Protein AF-0000000071066934 (afdb_homodimer)

Secondary structure (DSSP, 8-state):
-EE--HHHHHHHHHHHHHHHHHH-EEEEEEEEE-S--S--PPTTSPPPPPPSB-EEEEEEEETTEEEEEEE-GGGHHHHHHHHHHHHHHHHHTTB--------------/-EE--HHHHHHHHHHHHHHHTTT-EEEEEEEEE-S--S--PPTTSPPPPPPSB-EEEEEEEETTEEEEEEE-GGGHHHHHHHHHHHHHHHHHTTB--------------

Foldseek 3Di:
DAEDELVVVLVVVLVLLVVQLPPHDKDKDKDKAQPDPDPADDPPDDGDDGHPFIWIKMWMDIDPDIYIYIGGPVCVVVSVVSVVVSVVVSVVSVDPPPPPPPDPPPPPD/DAEDELVVVLVVVLVLLVVQLPPWDKDKDKDKAQPDPDPFDDPPDDGDDGHPFIWIKMWMDIDPDIYIYIGGPVCVVVSVVSVVVSVVVSVVSVDPPPPPPPDPPPPDD

Sequence (218 aa):
MVLLDNSNFILRLEKIANAAKKDSSFTLTFKRYDGHDKPVPRAGRPPLPKPDTYMCLIRAQSKSQKISTVVRQEDVPAMMGMYSQFMKSKMDGLKRVKKVKSKAKATKGMVLLDNSNFILRLEKIANAAKKDSSFTLTFKRYDGHDKPVPRAGRPPLPKPDTYMCLIRAQSKSQKISTVVRQEDVPAMMGMYSQFMKSKMDGLKRVKKVKSKAKATKG

pLDDT: mean 80.79, std 15.68, range [31.78, 97.81]

Solvent-accessible surface area (backbone atoms only — not comparable to full-atom values): 12568 Å² total; per-residue (Å²): 118,53,78,35,58,62,69,59,35,53,56,50,46,49,51,51,49,60,66,16,59,78,84,36,44,38,35,41,34,44,27,66,26,70,83,65,91,64,76,79,63,59,92,88,48,74,73,73,81,77,57,70,59,31,30,35,34,38,35,40,38,38,92,90,48,49,40,28,30,68,42,46,60,88,45,41,61,59,51,41,52,54,49,36,53,50,52,48,54,60,47,59,61,30,48,59,73,72,73,74,75,74,75,74,76,77,71,82,120,118,53,78,35,58,62,71,59,34,51,56,50,47,50,52,49,48,60,66,16,58,78,84,39,42,38,35,40,33,43,27,65,27,69,82,64,92,63,77,78,62,58,92,91,48,75,73,73,80,75,54,70,57,32,29,36,35,38,36,39,38,37,91,88,46,52,38,27,29,69,42,47,60,88,46,39,63,59,50,40,51,54,49,38,55,50,51,48,54,60,48,59,61,30,48,60,73,72,72,74,76,72,76,73,75,77,71,80,124

InterPro domains:
  IPR003210 Signal recognition particle, SRP14 subunit [PF02290] (4-94)
  IPR003210 Signal recognition particle, SRP14 subunit [PTHR12013] (1-107)
  IPR009018 Signal recognition particle, SRP9/SRP14 subunit [G3DSA:3.30.720.10] (1-109)
  IPR009018 Signal recognition particle, SRP9/SRP14 subunit [SSF54762] (1-96)

Organism: Drosophila erecta (NCBI:txid7220)

Structure (mmCIF, N/CA/C/O backbone):
data_AF-0000000071066934-model_v1
#
loop_
_entity.id
_entity.type
_entity.pdbx_description
1 polymer 'Signal recognition particle 14 kDa protein'
#
loop_
_atom_site.group_PDB
_atom_site.id
_atom_site.type_symbol
_atom_site.label_atom_id
_atom_site.label_alt_id
_atom_site.label_comp_id
_atom_site.label_asym_id
_atom_site.label_entity_id
_atom_site.label_seq_id
_atom_site.pdbx_PDB_ins_code
_atom_site.Cartn_x
_atom_site.Cartn_y
_atom_site.Cartn_z
_atom_site.occupancy
_atom_site.B_iso_or_equiv
_atom_site.auth_seq_id
_atom_site.auth_comp_id
_atom_site.auth_asym_id
_atom_site.auth_atom_id
_atom_site.pdbx_PDB_model_num
ATOM 1 N N . MET A 1 1 ? 10.438 11.273 -9.648 1 89.38 1 MET A N 1
ATOM 2 C CA . MET A 1 1 ? 9.086 10.742 -9.492 1 89.38 1 MET A CA 1
ATOM 3 C C . MET A 1 1 ? 8.047 11.781 -9.898 1 89.38 1 MET A C 1
ATOM 5 O O . MET A 1 1 ? 8.148 12.945 -9.508 1 89.38 1 MET A O 1
ATOM 9 N N . VAL A 1 2 ? 7.254 11.383 -10.898 1 94.62 2 VAL A N 1
ATOM 10 C CA . VAL A 1 2 ? 6.25 12.305 -11.414 1 94.62 2 VAL A CA 1
ATOM 11 C C . VAL A 1 2 ? 5.082 12.398 -10.43 1 94.62 2 VAL A C 1
ATOM 13 O O . VAL A 1 2 ? 4.621 11.383 -9.906 1 94.62 2 VAL A O 1
ATOM 16 N N . LEU A 1 3 ? 4.668 13.625 -10.125 1 95.56 3 LEU A N 1
ATOM 17 C CA . LEU A 1 3 ? 3.475 13.883 -9.328 1 95.56 3 LEU A CA 1
ATOM 18 C C . LEU A 1 3 ? 2.238 13.984 -10.219 1 95.56 3 LEU A C 1
ATOM 20 O O . LEU A 1 3 ? 2.186 14.812 -11.125 1 95.56 3 LEU A O 1
ATOM 24 N N . LEU A 1 4 ? 1.264 13.125 -9.93 1 97.31 4 LEU A N 1
ATOM 25 C CA . LEU A 1 4 ? 0.048 13.07 -10.734 1 97.31 4 LEU A CA 1
ATOM 26 C C . LEU A 1 4 ? -1.17 13.461 -9.906 1 97.31 4 LEU A C 1
ATOM 28 O O . LEU A 1 4 ? -1.143 13.383 -8.68 1 97.31 4 LEU A O 1
ATOM 32 N N . ASP A 1 5 ? -2.174 13.961 -10.641 1 96.19 5 ASP A N 1
ATOM 33 C CA . ASP A 1 5 ? -3.439 14.125 -9.938 1 96.19 5 ASP A CA 1
ATOM 34 C C . ASP A 1 5 ? -4.027 12.773 -9.547 1 96.19 5 ASP A C 1
ATOM 36 O O . ASP A 1 5 ? -3.594 11.734 -10.047 1 96.19 5 ASP A O 1
ATOM 40 N N . ASN A 1 6 ? -4.953 12.766 -8.664 1 93.81 6 ASN A N 1
ATOM 41 C CA . ASN A 1 6 ? -5.477 11.531 -8.086 1 93.81 6 ASN A CA 1
ATOM 42 C C . ASN A 1 6 ? -6.02 10.594 -9.156 1 93.81 6 ASN A C 1
ATOM 44 O O . ASN A 1 6 ? -5.773 9.391 -9.117 1 93.81 6 ASN A O 1
ATOM 48 N N . SER A 1 7 ? -6.75 11.141 -10.094 1 93.12 7 SER A N 1
ATOM 49 C CA . SER A 1 7 ? -7.359 10.312 -11.133 1 93.12 7 SER A CA 1
ATOM 50 C C . SER A 1 7 ? -6.301 9.648 -12 1 93.12 7 SER A C 1
ATOM 52 O O . SER A 1 7 ? -6.375 8.445 -12.273 1 93.12 7 SER A O 1
ATOM 54 N N . ASN A 1 8 ? -5.34 10.367 -12.445 1 95.5 8 ASN A N 1
ATOM 55 C CA . ASN A 1 8 ? -4.273 9.82 -13.281 1 95.5 8 ASN A CA 1
ATOM 56 C C . ASN A 1 8 ? -3.377 8.867 -12.508 1 95.5 8 ASN A C 1
ATOM 58 O O . ASN A 1 8 ? -2.832 7.918 -13.07 1 95.5 8 ASN A O 1
ATOM 62 N N . PHE A 1 9 ? -3.232 9.195 -11.297 1 96 9 PHE A N 1
ATOM 63 C CA . PHE A 1 9 ? -2.443 8.312 -10.453 1 96 9 PHE A CA 1
ATOM 64 C C . PHE A 1 9 ? -3.053 6.914 -10.414 1 96 9 PHE A C 1
ATOM 66 O O . PHE A 1 9 ? -2.346 5.918 -10.57 1 96 9 PHE A O 1
ATOM 73 N N . ILE A 1 10 ? -4.316 6.875 -10.25 1 92.12 10 ILE A N 1
ATOM 74 C CA . ILE A 1 10 ? -5.004 5.594 -10.141 1 92.12 10 ILE A CA 1
ATOM 75 C C . ILE A 1 10 ? -4.879 4.824 -11.453 1 92.12 10 ILE A C 1
ATOM 77 O O . ILE A 1 10 ? -4.625 3.619 -11.453 1 92.12 10 ILE A O 1
ATOM 81 N N . LEU A 1 11 ? -5.035 5.512 -12.516 1 92.75 11 LEU A N 1
ATOM 82 C CA . LEU A 1 11 ? -4.934 4.895 -13.828 1 92.75 11 LEU A CA 1
ATOM 83 C C . LEU A 1 11 ? -3.541 4.316 -14.055 1 92.75 11 LEU A C 1
ATOM 85 O O . LEU A 1 11 ? -3.402 3.186 -14.523 1 92.75 11 LEU A O 1
ATOM 89 N N . ARG A 1 12 ? -2.596 5.102 -13.695 1 94.62 12 ARG A N 1
ATOM 90 C CA . ARG A 1 12 ? -1.223 4.645 -13.891 1 94.62 12 ARG A CA 1
ATOM 91 C C . ARG A 1 12 ? -0.877 3.521 -12.914 1 94.62 12 ARG A C 1
ATOM 93 O O . ARG A 1 12 ? -0.135 2.6 -13.258 1 94.62 12 ARG A O 1
ATOM 100 N N . LEU A 1 13 ? -1.403 3.645 -11.742 1 92.62 13 LEU A N 1
ATOM 101 C CA . LEU A 1 13 ? -1.19 2.584 -10.766 1 92.62 13 LEU A CA 1
ATOM 102 C C . LEU A 1 13 ? -1.744 1.257 -11.273 1 92.62 13 LEU A C 1
ATOM 104 O O . LEU A 1 13 ? -1.126 0.207 -11.086 1 92.62 13 LEU A O 1
ATOM 108 N N . GLU A 1 14 ? -2.832 1.296 -11.883 1 90.62 14 GLU A N 1
ATOM 109 C CA . GLU A 1 14 ? -3.42 0.093 -12.461 1 90.62 14 GLU A CA 1
ATOM 110 C C . GLU A 1 14 ? -2.49 -0.532 -13.5 1 90.62 14 GLU A C 1
ATOM 112 O O . GLU A 1 14 ? -2.328 -1.754 -13.539 1 90.62 14 GLU A O 1
ATOM 117 N N . LYS A 1 15 ? -1.961 0.313 -14.273 1 91.31 15 LYS A N 1
ATOM 118 C CA . LYS A 1 15 ? -1.03 -0.166 -15.289 1 91.31 15 LYS A CA 1
ATOM 119 C C . LYS A 1 15 ? 0.197 -0.812 -14.648 1 91.31 15 LYS A C 1
ATOM 121 O O . LYS A 1 15 ? 0.635 -1.881 -15.078 1 91.31 15 LYS A O 1
ATOM 126 N N . ILE A 1 16 ? 0.714 -0.147 -13.656 1 91.19 16 ILE A N 1
ATOM 127 C CA . ILE A 1 16 ? 1.883 -0.64 -12.938 1 91.19 16 ILE A CA 1
ATOM 128 C C . ILE A 1 16 ? 1.562 -1.988 -12.297 1 91.19 16 ILE A C 1
ATOM 130 O O . ILE A 1 16 ? 2.34 -2.939 -12.414 1 91.19 16 ILE A O 1
ATOM 134 N N . ALA A 1 17 ? 0.473 -2.07 -11.617 1 89.12 17 ALA A N 1
ATOM 135 C CA . ALA A 1 17 ? 0.066 -3.289 -10.922 1 89.12 17 ALA A CA 1
ATOM 136 C C . ALA A 1 17 ? -0.16 -4.434 -11.906 1 89.12 17 ALA A C 1
ATOM 138 O O . ALA A 1 17 ? 0.194 -5.582 -11.625 1 89.12 17 ALA A O 1
ATOM 139 N N . ASN A 1 18 ? -0.79 -4.105 -13.023 1 87.19 18 ASN A N 1
ATOM 140 C CA . ASN A 1 18 ? -1.025 -5.117 -14.047 1 87.19 18 ASN A CA 1
ATOM 141 C C . ASN A 1 18 ? 0.285 -5.648 -14.625 1 87.19 18 ASN A C 1
ATOM 143 O O . ASN A 1 18 ? 0.403 -6.84 -14.922 1 87.19 18 ASN A O 1
ATOM 147 N N . ALA A 1 19 ? 1.176 -4.785 -14.781 1 87.06 19 ALA A N 1
ATOM 148 C CA . ALA A 1 19 ? 2.484 -5.18 -15.297 1 87.06 19 ALA A CA 1
ATOM 149 C C . ALA A 1 19 ? 3.236 -6.039 -14.281 1 87.06 19 ALA A C 1
ATOM 151 O O . ALA A 1 19 ? 4.016 -6.918 -14.656 1 87.06 19 ALA A O 1
ATOM 152 N N . ALA A 1 20 ? 2.943 -5.828 -13.023 1 86.69 20 ALA A N 1
ATOM 153 C CA . ALA A 1 20 ? 3.66 -6.52 -11.961 1 86.69 20 ALA A CA 1
ATOM 154 C C . ALA A 1 20 ? 3.018 -7.867 -11.648 1 86.69 20 ALA A C 1
ATOM 156 O O . ALA A 1 20 ? 3.627 -8.719 -11 1 86.69 20 ALA A O 1
ATOM 157 N N . LYS A 1 21 ? 1.845 -8.109 -12.07 1 80.94 21 LYS A N 1
ATOM 158 C CA . LYS A 1 21 ? 1.04 -9.281 -11.734 1 80.94 21 LYS A CA 1
ATOM 159 C C . LYS A 1 21 ? 1.772 -10.57 -12.094 1 80.94 21 LYS A C 1
ATOM 161 O O . LYS A 1 21 ? 1.616 -11.586 -11.414 1 80.94 21 LYS A O 1
ATOM 166 N N . LYS A 1 22 ? 2.539 -10.547 -13.062 1 75.94 22 LYS A N 1
ATOM 167 C CA . LYS A 1 22 ? 3.115 -11.797 -13.555 1 75.94 22 LYS A CA 1
ATOM 168 C C . LYS A 1 22 ? 4.41 -12.133 -12.82 1 75.94 22 LYS A C 1
ATOM 170 O O . LYS A 1 22 ? 4.562 -13.234 -12.289 1 75.94 22 LYS A O 1
ATOM 175 N N . ASP A 1 23 ? 5.297 -11.25 -12.836 1 78.81 23 ASP A N 1
ATOM 176 C CA . ASP A 1 23 ? 6.609 -11.68 -12.359 1 78.81 23 ASP A CA 1
ATOM 177 C C . ASP A 1 23 ? 7.27 -10.594 -11.516 1 78.81 23 ASP A C 1
ATOM 179 O O . ASP A 1 23 ? 8.492 -10.57 -11.367 1 78.81 23 ASP A O 1
ATOM 183 N N . SER A 1 24 ? 6.531 -9.688 -11.078 1 86.12 24 SER A N 1
ATOM 184 C CA . SER A 1 24 ? 7.148 -8.609 -10.305 1 86.12 24 SER A CA 1
ATOM 185 C C . SER A 1 24 ? 6.266 -8.195 -9.133 1 86.12 24 SER A C 1
ATOM 187 O O . SER A 1 24 ? 5.305 -8.891 -8.797 1 86.12 24 SER A O 1
ATOM 189 N N . SER A 1 25 ? 6.773 -7.246 -8.414 1 91.69 25 SER A N 1
ATOM 190 C CA . SER A 1 25 ? 6.074 -6.664 -7.27 1 91.69 25 SER A CA 1
ATOM 191 C C . SER A 1 25 ? 5.895 -5.156 -7.441 1 91.69 25 SER A C 1
ATOM 193 O O . SER A 1 25 ? 6.512 -4.551 -8.32 1 91.69 25 SER A O 1
ATOM 195 N N . PHE A 1 26 ? 4.949 -4.652 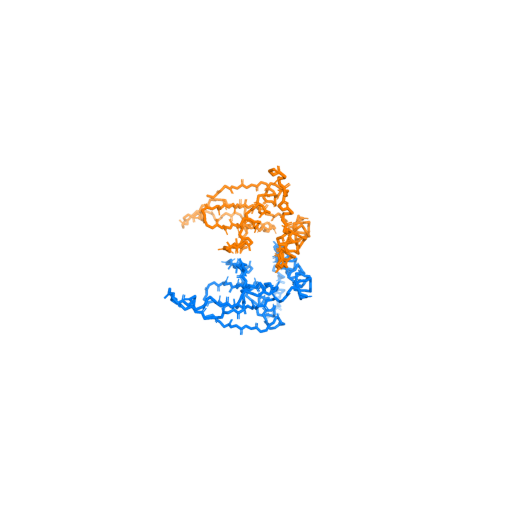-6.773 1 92.62 26 PHE A N 1
ATOM 196 C CA . PHE A 1 26 ? 4.848 -3.199 -6.695 1 92.62 26 PHE A CA 1
ATOM 197 C C . PHE A 1 26 ? 4.672 -2.746 -5.254 1 92.62 26 PHE A C 1
ATOM 199 O O . PHE A 1 26 ? 4.223 -3.518 -4.402 1 92.62 26 PHE A O 1
ATOM 206 N N . THR A 1 27 ? 5.098 -1.476 -5.062 1 95.12 27 THR A N 1
ATOM 207 C CA . THR A 1 27 ? 5.172 -0.942 -3.707 1 95.12 27 THR A CA 1
ATOM 208 C C . THR A 1 27 ? 4.383 0.36 -3.596 1 95.12 27 THR A C 1
ATOM 210 O O . THR A 1 27 ? 4.434 1.201 -4.496 1 95.12 27 THR A O 1
ATOM 213 N N . LEU A 1 28 ? 3.623 0.458 -2.5 1 93.19 28 LEU A N 1
ATOM 214 C CA . LEU A 1 28 ? 2.936 1.695 -2.145 1 93.19 28 LEU A CA 1
ATOM 215 C C . LEU A 1 28 ? 3.484 2.268 -0.842 1 93.19 28 LEU A C 1
ATOM 217 O O . LEU A 1 28 ? 3.676 1.534 0.131 1 93.19 28 LEU A O 1
ATOM 221 N N . THR A 1 29 ? 3.762 3.553 -0.86 1 94.81 29 THR A N 1
ATOM 222 C CA . THR A 1 29 ? 4.25 4.234 0.334 1 94.81 29 THR A CA 1
ATOM 223 C C . THR A 1 29 ? 3.312 5.371 0.729 1 94.81 29 THR A C 1
ATOM 225 O O . THR A 1 29 ? 2.918 6.18 -0.114 1 94.81 29 THR A O 1
ATOM 228 N N . PHE A 1 30 ? 2.986 5.398 1.938 1 91 30 PHE A N 1
ATOM 229 C CA . PHE A 1 30 ? 2.117 6.426 2.494 1 91 30 PHE A CA 1
ATOM 230 C C . PHE A 1 30 ? 2.879 7.309 3.477 1 91 30 PHE A C 1
ATOM 232 O O . PHE A 1 30 ? 3.578 6.801 4.359 1 91 30 PHE A O 1
ATOM 239 N N . LYS A 1 31 ? 2.67 8.617 3.301 1 89.62 31 LYS A N 1
ATOM 240 C CA . LYS A 1 31 ? 3.354 9.57 4.172 1 89.62 31 LYS A CA 1
ATOM 241 C C . LYS A 1 31 ? 2.5 10.812 4.41 1 89.62 31 LYS A C 1
ATOM 243 O O . LYS A 1 31 ? 1.866 11.32 3.482 1 89.62 31 LYS A O 1
ATOM 248 N N . ARG A 1 32 ? 2.52 11.211 5.578 1 88.12 32 ARG A N 1
ATOM 249 C CA . ARG A 1 32 ? 1.859 12.477 5.891 1 88.12 32 ARG A CA 1
ATOM 250 C C . ARG A 1 32 ? 2.533 13.633 5.168 1 88.12 32 ARG A C 1
ATOM 252 O O . ARG A 1 32 ? 3.762 13.719 5.125 1 88.12 32 ARG A O 1
ATOM 259 N N . TYR A 1 33 ? 1.71 14.492 4.68 1 89.5 33 TYR A N 1
ATOM 260 C CA . TYR A 1 33 ? 2.203 15.594 3.867 1 89.5 33 TYR A CA 1
ATOM 261 C C . TYR A 1 33 ? 1.64 16.922 4.355 1 89.5 33 TYR A C 1
ATOM 263 O O . TYR A 1 33 ? 0.424 17.078 4.504 1 89.5 33 TYR A O 1
ATOM 271 N N . ASP A 1 34 ? 2.527 17.844 4.676 1 85.06 34 ASP A N 1
ATOM 272 C CA . ASP A 1 34 ? 2.113 19.141 5.227 1 85.06 34 ASP A CA 1
ATOM 273 C C . ASP A 1 34 ? 1.87 20.156 4.113 1 85.06 34 ASP A C 1
ATOM 275 O O . ASP A 1 34 ? 1.476 21.297 4.383 1 85.06 34 ASP A O 1
ATOM 279 N N . GLY A 1 35 ? 1.957 19.734 2.934 1 84.19 35 GLY A N 1
ATOM 280 C CA . GLY A 1 35 ? 1.672 20.641 1.825 1 84.19 35 GLY A CA 1
ATOM 281 C C . GLY A 1 35 ? 2.883 21.438 1.375 1 84.19 35 GLY A C 1
ATOM 282 O O . GLY A 1 35 ? 2.795 22.234 0.437 1 84.19 35 GLY A O 1
ATOM 283 N N . HIS A 1 36 ? 3.906 21.266 2.098 1 80.44 36 HIS A N 1
ATOM 284 C CA . HIS A 1 36 ? 5.09 22.047 1.763 1 80.44 36 HIS A CA 1
ATOM 285 C C . HIS A 1 36 ? 6.129 21.203 1.036 1 80.44 36 HIS A C 1
ATOM 287 O O . HIS A 1 36 ? 6.43 20.078 1.462 1 80.44 36 HIS A O 1
ATOM 293 N N . ASP A 1 37 ? 6.445 21.578 -0.117 1 72.62 37 ASP A N 1
ATOM 294 C CA . ASP A 1 37 ? 7.492 20.891 -0.864 1 72.62 37 ASP A CA 1
ATOM 295 C C . ASP A 1 37 ? 8.859 21.5 -0.584 1 72.62 37 ASP A C 1
ATOM 297 O O . ASP A 1 37 ? 9.844 21.188 -1.259 1 72.62 37 ASP A O 1
ATOM 301 N N . LYS A 1 38 ? 8.828 22.516 0.348 1 69.75 38 LYS A N 1
ATOM 302 C CA . LYS A 1 38 ? 10.086 23.203 0.637 1 69.75 38 LYS A CA 1
ATOM 303 C C . LYS A 1 38 ? 10.75 22.625 1.888 1 69.75 38 LYS A C 1
ATOM 305 O O . LYS A 1 38 ? 10.07 22.109 2.775 1 69.75 38 LYS A O 1
ATOM 310 N N . PRO A 1 39 ? 12.141 22.516 1.81 1 71.75 39 PRO A N 1
ATOM 311 C CA . PRO A 1 39 ? 12.859 22.031 2.996 1 71.75 39 PRO A CA 1
ATOM 312 C C . PRO A 1 39 ? 12.562 22.859 4.238 1 71.75 39 PRO A C 1
ATOM 314 O O . PRO A 1 39 ? 12.125 24.016 4.129 1 71.75 39 PRO A O 1
ATOM 317 N N . VAL A 1 40 ? 12.461 22.203 5.414 1 68.62 40 VAL A N 1
ATOM 318 C CA . VAL A 1 40 ? 12.328 22.906 6.688 1 68.62 40 VAL A CA 1
ATOM 319 C C . VAL A 1 40 ? 13.336 24.047 6.754 1 68.62 40 VAL A C 1
ATOM 321 O O . VAL A 1 40 ? 14.523 23.859 6.512 1 68.62 40 VAL A O 1
ATOM 324 N N . PRO A 1 41 ? 12.672 25.172 6.965 1 70.81 41 PRO A N 1
ATOM 325 C CA . PRO A 1 41 ? 13.562 26.328 7.031 1 70.81 41 PRO A CA 1
ATOM 326 C C . PRO A 1 41 ? 14.68 26.156 8.062 1 70.81 41 PRO A C 1
ATOM 328 O O . PRO A 1 41 ? 14.516 25.422 9.039 1 70.81 41 PRO A O 1
ATOM 331 N N . ARG A 1 42 ? 15.875 26.672 7.648 1 75.44 42 ARG A N 1
ATOM 332 C CA . ARG A 1 42 ? 17.031 26.625 8.523 1 75.44 42 ARG A CA 1
ATOM 333 C C . ARG A 1 42 ? 16.734 27.266 9.875 1 75.44 42 ARG A C 1
ATOM 335 O O . ARG A 1 42 ? 15.75 28 10.016 1 75.44 42 ARG A O 1
ATOM 342 N N . ALA A 1 43 ? 17.484 26.844 10.898 1 75.88 43 ALA A N 1
ATOM 343 C CA . ALA A 1 43 ? 17.359 27.422 12.242 1 75.88 43 ALA A CA 1
ATOM 344 C C . ALA A 1 43 ? 17.406 28.938 12.195 1 75.88 43 ALA A C 1
ATOM 346 O O . ALA A 1 43 ? 18.234 29.531 11.492 1 75.88 43 ALA A O 1
ATOM 347 N N . GLY A 1 44 ? 16.375 29.531 12.906 1 77.19 44 GLY A N 1
ATOM 348 C CA . GLY A 1 44 ? 16.328 30.984 12.953 1 77.19 44 GLY A CA 1
ATOM 349 C C . GLY A 1 44 ? 15.219 31.578 12.102 1 77.19 44 GLY A C 1
ATOM 350 O O . GLY A 1 44 ? 14.859 32.75 12.258 1 77.19 44 GLY A O 1
ATOM 351 N N . ARG A 1 45 ? 14.859 30.875 11.141 1 75.5 45 ARG A N 1
ATOM 352 C CA . ARG A 1 45 ? 13.758 31.359 10.312 1 75.5 45 ARG A CA 1
ATOM 353 C C . ARG A 1 45 ? 12.422 30.844 10.828 1 75.5 45 ARG A C 1
ATOM 355 O O . ARG A 1 45 ? 12.352 29.781 11.438 1 75.5 45 ARG A O 1
ATOM 362 N N . PRO A 1 46 ? 11.469 31.688 10.789 1 77.62 46 PRO A N 1
ATOM 363 C CA . PRO A 1 46 ? 10.156 31.266 11.273 1 77.62 46 PRO A CA 1
ATOM 364 C C . PRO A 1 46 ? 9.703 29.938 10.672 1 77.62 46 PRO A C 1
ATOM 366 O O . PRO A 1 46 ? 9.953 29.672 9.492 1 77.62 46 PRO A O 1
ATOM 369 N N . PRO A 1 47 ? 9.297 29.094 11.594 1 74.56 47 PRO A N 1
ATOM 370 C CA . PRO A 1 47 ? 8.805 27.812 11.086 1 74.56 47 PRO A CA 1
ATOM 371 C C . PRO A 1 47 ? 7.652 27.984 10.094 1 74.56 47 PRO A C 1
ATOM 373 O O . PRO A 1 47 ? 6.941 28.984 10.133 1 74.56 47 PRO A O 1
ATOM 376 N N . LEU A 1 48 ? 7.652 27.125 9.117 1 75.25 48 LEU A N 1
ATOM 377 C CA . LEU A 1 48 ? 6.52 27.141 8.195 1 75.25 48 LEU A CA 1
ATOM 378 C C . LEU A 1 48 ? 5.211 26.891 8.938 1 75.25 48 LEU A C 1
ATOM 380 O O . LEU A 1 48 ? 5.188 26.156 9.938 1 75.25 48 LEU A O 1
ATOM 384 N N . PRO A 1 49 ? 4.242 27.688 8.578 1 76.69 49 PRO A N 1
ATOM 385 C CA . PRO A 1 49 ? 2.953 27.469 9.242 1 76.69 49 PRO A CA 1
ATOM 386 C C . PRO A 1 49 ? 2.504 26.016 9.195 1 76.69 49 PRO A C 1
ATOM 388 O O . PRO A 1 49 ? 2.725 25.328 8.195 1 76.69 49 PRO A O 1
ATOM 391 N N . LYS A 1 50 ? 2.137 25.562 10.305 1 76.38 50 LYS A N 1
ATOM 392 C CA . LYS A 1 50 ? 1.562 24.219 10.359 1 76.38 50 LYS A CA 1
ATOM 393 C C . LYS A 1 50 ? 0.177 24.188 9.719 1 76.38 50 LYS A C 1
ATOM 395 O O . LYS A 1 50 ? -0.648 25.062 9.969 1 76.38 50 LYS A O 1
ATOM 400 N N . PRO A 1 51 ? 0.073 23.203 8.852 1 79.31 51 PRO A N 1
ATOM 401 C CA . PRO A 1 51 ? -1.234 23.125 8.195 1 79.31 51 PRO A CA 1
ATOM 402 C C . PRO A 1 51 ? -2.348 22.703 9.156 1 79.31 51 PRO A C 1
ATOM 404 O O . PRO A 1 51 ? -2.086 22.031 10.156 1 79.31 51 PRO A O 1
ATOM 407 N N . ASP A 1 52 ? -3.545 23.188 8.922 1 77.62 52 ASP A N 1
ATOM 408 C CA . ASP A 1 52 ? -4.707 22.797 9.719 1 77.62 52 ASP A CA 1
ATOM 409 C C . ASP A 1 52 ? -5.059 21.328 9.5 1 77.62 52 ASP A C 1
ATOM 411 O O . ASP A 1 52 ? -5.492 20.641 10.43 1 77.62 52 ASP A O 1
ATOM 415 N N . THR A 1 53 ? -4.941 20.938 8.219 1 84.62 53 THR A N 1
ATOM 416 C CA . THR A 1 53 ? -5.227 19.562 7.836 1 84.62 53 THR A CA 1
ATOM 417 C C . THR A 1 53 ? -4.109 19 6.961 1 84.62 53 THR A C 1
ATOM 419 O O . THR A 1 53 ? -3.775 19.578 5.922 1 84.62 53 THR A O 1
ATOM 422 N N . TYR A 1 54 ? -3.557 17.984 7.473 1 87.75 54 TYR A N 1
ATOM 423 C CA . TYR A 1 54 ? -2.496 17.359 6.688 1 87.75 54 TYR A CA 1
ATOM 424 C C . TYR A 1 54 ? -3.07 16.625 5.484 1 87.75 54 TYR A C 1
ATOM 426 O O . TYR A 1 54 ? -4.262 16.312 5.453 1 87.75 54 TYR A O 1
ATOM 434 N N . MET A 1 55 ? -2.178 16.484 4.555 1 90.94 55 MET A N 1
ATOM 435 C CA . MET A 1 55 ? -2.477 15.641 3.398 1 90.94 55 MET A CA 1
ATOM 436 C C . MET A 1 55 ? -1.668 14.352 3.443 1 90.94 55 MET A C 1
ATOM 438 O O . MET A 1 55 ? -0.873 14.141 4.359 1 90.94 55 MET A O 1
ATOM 442 N N . CYS A 1 56 ? -2.057 13.523 2.539 1 91.56 56 CYS A N 1
ATOM 443 C CA . CYS A 1 56 ? -1.339 12.258 2.449 1 91.56 56 CYS A CA 1
ATOM 444 C C . CYS A 1 56 ? -0.587 12.148 1.129 1 91.56 56 CYS A C 1
ATOM 446 O O . CYS A 1 56 ? -1.18 12.289 0.058 1 91.56 56 CYS A O 1
ATOM 448 N N . LEU A 1 57 ? 0.722 12 1.273 1 93.5 57 LEU A N 1
ATOM 449 C CA . LEU A 1 57 ? 1.535 11.703 0.099 1 93.5 57 LEU A CA 1
ATOM 450 C C . LEU A 1 57 ? 1.586 10.203 -0.164 1 93.5 57 LEU A C 1
ATOM 452 O O . LEU A 1 57 ? 1.927 9.422 0.728 1 93.5 57 LEU A O 1
ATOM 456 N N . ILE A 1 58 ? 1.146 9.75 -1.396 1 94 58 ILE A N 1
ATOM 457 C CA . ILE A 1 58 ? 1.197 8.344 -1.788 1 94 58 ILE A CA 1
ATOM 458 C C . ILE A 1 58 ? 2.188 8.164 -2.938 1 94 58 ILE A C 1
ATOM 460 O O . ILE A 1 58 ? 2.139 8.898 -3.926 1 94 58 ILE A O 1
ATOM 464 N N . ARG A 1 59 ? 3.061 7.273 -2.799 1 95.88 59 ARG A N 1
ATOM 465 C CA . ARG A 1 59 ? 4.023 6.941 -3.842 1 95.88 59 ARG A CA 1
ATOM 466 C C . ARG A 1 59 ? 3.898 5.477 -4.254 1 95.88 59 ARG A C 1
ATOM 468 O O . ARG A 1 59 ? 3.697 4.602 -3.41 1 95.88 59 ARG A O 1
ATOM 475 N N . ALA A 1 60 ? 3.928 5.258 -5.504 1 95.69 60 ALA A N 1
ATOM 476 C CA . ALA A 1 60 ? 3.898 3.904 -6.051 1 95.69 60 ALA A CA 1
ATOM 477 C C . ALA A 1 60 ? 5.141 3.627 -6.895 1 95.69 60 ALA A C 1
ATOM 479 O O . ALA A 1 60 ? 5.621 4.508 -7.609 1 95.69 60 ALA A O 1
ATOM 480 N N . GLN A 1 61 ? 5.609 2.379 -6.746 1 96.38 61 GLN A N 1
ATOM 481 C CA . GLN A 1 61 ? 6.809 2.018 -7.492 1 96.38 61 GLN A CA 1
ATOM 482 C C . GLN A 1 61 ? 6.77 0.557 -7.93 1 96.38 61 GLN A C 1
ATOM 484 O O . GLN A 1 61 ? 6.383 -0.32 -7.152 1 96.38 61 GLN A O 1
ATOM 489 N N . SER A 1 62 ? 7.117 0.296 -9.164 1 94.88 62 SER A N 1
ATOM 490 C CA . SER A 1 62 ? 7.426 -1.027 -9.695 1 94.88 62 SER A CA 1
ATOM 491 C C . SER A 1 62 ? 8.562 -0.965 -10.711 1 94.88 62 SER A C 1
ATOM 493 O O . SER A 1 62 ? 8.453 -0.286 -11.734 1 94.88 62 SER A O 1
ATOM 495 N N . LYS A 1 63 ? 9.625 -1.696 -10.406 1 93.19 63 LYS A N 1
ATOM 496 C CA . 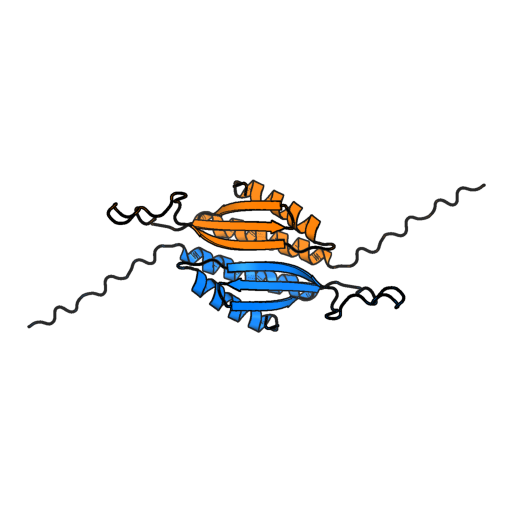LYS A 1 63 ? 10.812 -1.651 -11.25 1 93.19 63 LYS A CA 1
ATOM 497 C C . LYS A 1 63 ? 11.273 -0.214 -11.484 1 93.19 63 LYS A C 1
ATOM 499 O O . LYS A 1 63 ? 11.578 0.506 -10.531 1 93.19 63 LYS A O 1
ATOM 504 N N . SER A 1 64 ? 11.195 0.24 -12.719 1 93.06 64 SER A N 1
ATOM 505 C CA . SER A 1 64 ? 11.711 1.569 -13.023 1 93.06 64 SER A CA 1
ATOM 506 C C . SER A 1 64 ? 10.609 2.617 -12.984 1 93.06 64 SER A C 1
ATOM 508 O O . SER A 1 64 ? 10.875 3.818 -13.039 1 93.06 64 SER A O 1
ATOM 510 N N . GLN A 1 65 ? 9.406 2.199 -12.812 1 95.12 65 GLN A N 1
ATOM 511 C CA . GLN A 1 65 ? 8.281 3.129 -12.805 1 95.12 65 GLN A CA 1
ATOM 512 C C . GLN A 1 65 ? 8.016 3.658 -11.398 1 95.12 65 GLN A C 1
ATOM 514 O O . GLN A 1 65 ? 7.906 2.883 -10.445 1 95.12 65 GLN A O 1
ATOM 519 N N . LYS A 1 66 ? 7.961 4.984 -11.297 1 97.06 66 LYS A N 1
ATOM 520 C CA . LYS A 1 66 ? 7.664 5.656 -10.031 1 97.06 66 LYS A CA 1
ATOM 521 C C . LYS A 1 66 ? 6.652 6.781 -10.234 1 97.06 66 LYS A C 1
ATOM 523 O O . LYS A 1 66 ? 6.82 7.625 -11.109 1 97.06 66 LYS A O 1
ATOM 528 N N . ILE A 1 67 ? 5.656 6.73 -9.438 1 97.75 67 ILE A N 1
ATOM 529 C CA . ILE A 1 67 ? 4.645 7.777 -9.5 1 97.75 67 ILE A CA 1
ATOM 530 C C . ILE A 1 67 ? 4.238 8.188 -8.086 1 97.75 67 ILE A C 1
ATOM 532 O O . ILE A 1 67 ? 4.457 7.449 -7.129 1 97.75 67 ILE A O 1
ATOM 536 N N . SER A 1 68 ? 3.643 9.414 -7.992 1 97.44 68 SER A N 1
ATOM 537 C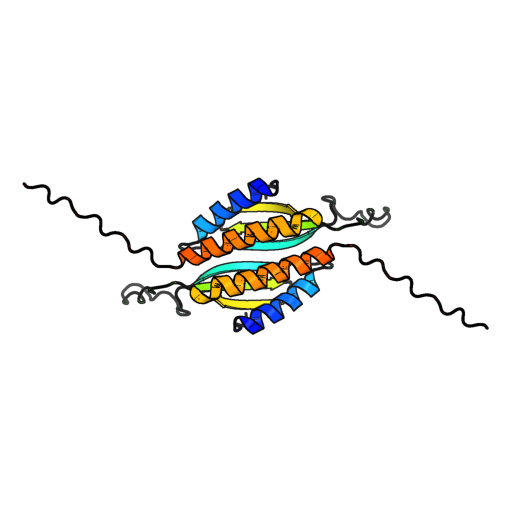 CA . SER A 1 68 ? 3.168 9.891 -6.699 1 97.44 68 SER A CA 1
ATOM 538 C C . SER A 1 6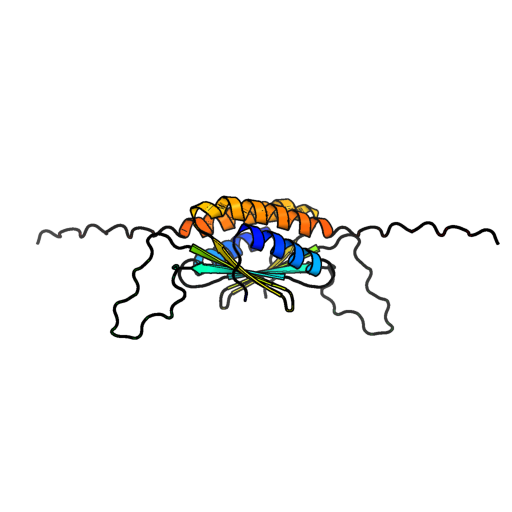8 ? 1.917 10.75 -6.852 1 97.44 68 SER A C 1
ATOM 540 O O . SER A 1 68 ? 1.596 11.203 -7.957 1 97.44 68 SER A O 1
ATOM 542 N N . THR A 1 69 ? 1.183 10.883 -5.805 1 96.44 69 THR A N 1
ATOM 543 C CA . THR A 1 69 ? 0.034 11.781 -5.73 1 96.44 69 THR A CA 1
ATOM 544 C C . THR A 1 69 ? -0.168 12.281 -4.305 1 96.44 69 THR A C 1
ATOM 546 O O . THR A 1 69 ? 0.365 11.711 -3.355 1 96.44 69 THR A O 1
ATOM 549 N N . VAL A 1 70 ? -0.802 13.43 -4.191 1 94.75 70 VAL A N 1
ATOM 550 C CA . VAL A 1 70 ? -1.191 13.969 -2.895 1 94.75 70 VAL A CA 1
ATOM 551 C C . VAL A 1 70 ? -2.707 13.883 -2.732 1 94.75 70 VAL A C 1
ATOM 553 O O . VAL A 1 70 ? -3.459 14.305 -3.613 1 94.75 70 VAL A O 1
ATOM 556 N N . VAL A 1 71 ? -3.08 13.312 -1.632 1 93.75 71 VAL A N 1
ATOM 557 C CA . VAL A 1 71 ? -4.504 13.109 -1.377 1 93.75 71 VAL A CA 1
ATOM 558 C C . VAL A 1 71 ? -4.941 13.953 -0.182 1 93.75 71 VAL A C 1
ATOM 560 O O . VAL A 1 71 ? -4.336 13.883 0.89 1 93.75 71 VAL A O 1
ATOM 563 N N . ARG A 1 72 ? -6.02 14.789 -0.392 1 90.56 72 ARG A N 1
ATOM 564 C CA . ARG A 1 72 ? -6.602 15.57 0.693 1 90.56 72 ARG A CA 1
ATOM 565 C C . ARG A 1 72 ? -7.52 14.711 1.558 1 90.56 72 ARG A C 1
ATOM 567 O O . ARG A 1 72 ? -8.047 13.695 1.095 1 90.56 72 ARG A O 1
ATOM 574 N N . GLN A 1 73 ? -7.684 15.117 2.729 1 85.88 73 GLN A N 1
ATOM 575 C CA . GLN A 1 73 ? -8.5 14.383 3.691 1 85.88 73 GLN A CA 1
ATOM 576 C C . GLN A 1 73 ? -9.883 14.086 3.125 1 85.88 73 GLN A C 1
ATOM 578 O O . GLN A 1 73 ? -10.414 12.992 3.318 1 85.88 73 GLN A O 1
ATOM 583 N N . GLU A 1 74 ? -10.445 15.031 2.434 1 87.38 74 GLU A N 1
ATOM 584 C CA . GLU A 1 74 ? -11.797 14.883 1.903 1 87.38 74 GLU A CA 1
ATOM 585 C C . GLU A 1 74 ? -11.836 13.859 0.772 1 87.38 74 GLU A C 1
ATOM 587 O O . GLU A 1 74 ? -12.898 13.297 0.475 1 87.38 74 GLU A O 1
ATOM 592 N N . ASP A 1 75 ? -10.734 13.57 0.178 1 89.81 75 ASP A N 1
ATOM 593 C CA . ASP A 1 75 ? -10.688 12.688 -0.983 1 89.81 75 ASP A CA 1
ATOM 594 C C . ASP A 1 75 ? -10.234 11.281 -0.588 1 89.81 75 ASP A C 1
ATOM 596 O O . ASP A 1 75 ? -10.258 10.367 -1.411 1 89.81 75 ASP A O 1
ATOM 600 N N . VAL A 1 76 ? -9.969 11.125 0.627 1 86.12 76 VAL A N 1
ATOM 601 C CA . VAL A 1 76 ? -9.391 9.875 1.102 1 86.12 76 VAL A CA 1
ATOM 602 C C . VAL A 1 76 ? -10.383 8.734 0.897 1 86.12 76 VAL A C 1
ATOM 604 O O . VAL A 1 76 ? -10.039 7.695 0.337 1 86.12 76 VAL A O 1
ATOM 607 N N . PRO A 1 77 ? -11.625 8.969 1.298 1 84.44 77 PRO A N 1
ATOM 608 C CA . PRO A 1 77 ? -12.555 7.852 1.119 1 84.44 77 PRO A CA 1
ATOM 609 C C . PRO A 1 77 ? -12.68 7.414 -0.338 1 84.44 77 PRO A C 1
ATOM 611 O O . PRO A 1 77 ? -12.711 6.219 -0.628 1 84.44 77 PRO A O 1
ATOM 614 N N . ALA A 1 78 ? -12.727 8.359 -1.175 1 86.5 78 ALA A N 1
ATOM 615 C CA . ALA A 1 78 ? -12.844 8.047 -2.598 1 86.5 78 ALA A CA 1
ATOM 616 C C . ALA A 1 78 ? -11.594 7.336 -3.111 1 86.5 78 ALA A C 1
ATOM 618 O O . ALA A 1 78 ? -11.695 6.367 -3.869 1 86.5 78 ALA A O 1
ATOM 619 N N . MET A 1 79 ? -10.523 7.816 -2.738 1 87.94 79 MET A N 1
ATOM 620 C CA . MET A 1 79 ? -9.258 7.219 -3.16 1 87.94 79 MET A CA 1
ATOM 621 C C . MET A 1 79 ? -9.125 5.793 -2.631 1 87.94 79 MET A C 1
ATOM 623 O O . MET A 1 79 ? -8.719 4.891 -3.365 1 87.94 79 MET A O 1
ATOM 627 N N . MET A 1 80 ? -9.492 5.629 -1.423 1 83.56 80 MET A N 1
ATOM 628 C CA . MET A 1 80 ? -9.383 4.309 -0.808 1 83.56 80 MET A CA 1
ATOM 629 C C . MET A 1 80 ? -10.344 3.318 -1.462 1 83.56 80 MET A C 1
ATOM 631 O O . MET A 1 80 ? -10.016 2.143 -1.62 1 83.56 80 MET A O 1
ATOM 635 N N . GLY A 1 81 ? -11.484 3.822 -1.78 1 83.56 81 GLY A N 1
ATOM 636 C CA . GLY A 1 81 ? -12.438 2.99 -2.496 1 83.56 81 GLY A CA 1
ATOM 637 C C . GLY A 1 81 ? -11.922 2.506 -3.836 1 83.56 81 GLY A C 1
ATOM 638 O O . GLY A 1 81 ? -12.062 1.33 -4.176 1 83.56 81 GLY A O 1
ATOM 639 N N . MET A 1 82 ? -11.336 3.379 -4.539 1 82.88 82 MET A N 1
ATOM 640 C CA . MET A 1 82 ? -10.789 3.037 -5.848 1 82.88 82 MET A CA 1
ATOM 641 C C . MET A 1 82 ? -9.594 2.098 -5.707 1 82.88 82 MET A C 1
ATOM 643 O O . MET A 1 82 ? -9.461 1.139 -6.469 1 82.88 82 MET A O 1
ATOM 647 N N . TYR A 1 83 ? -8.859 2.344 -4.715 1 80 83 TYR A N 1
ATOM 648 C CA . TYR A 1 83 ? -7.691 1.504 -4.457 1 80 83 TYR A CA 1
ATOM 649 C C . TYR A 1 83 ? -8.117 0.093 -4.066 1 80 83 TYR A C 1
ATOM 651 O O . TYR A 1 83 ? -7.52 -0.888 -4.52 1 80 83 TYR A O 1
ATOM 659 N N . SER A 1 84 ? -9.102 0.071 -3.287 1 81.69 84 SER A N 1
ATOM 660 C CA . SER A 1 84 ? -9.602 -1.233 -2.861 1 81.69 84 SER A CA 1
ATOM 661 C C . SER A 1 84 ? -10.094 -2.053 -4.051 1 81.69 84 SER A C 1
ATOM 663 O O . SER A 1 84 ? -9.805 -3.248 -4.148 1 81.69 84 SER A O 1
ATOM 665 N N . GLN A 1 85 ? -10.836 -1.438 -4.867 1 81.12 85 GLN A N 1
ATOM 666 C CA . GLN A 1 85 ? -11.344 -2.109 -6.059 1 81.12 85 GLN A CA 1
ATOM 667 C C . GLN A 1 85 ? -10.203 -2.582 -6.953 1 81.12 85 GLN A C 1
ATOM 669 O O . GLN A 1 85 ? -10.234 -3.703 -7.469 1 81.12 85 GLN A O 1
ATOM 674 N N . PHE A 1 86 ? -9.32 -1.781 -7.086 1 78.25 86 PHE A N 1
ATOM 675 C CA . PHE A 1 86 ? -8.141 -2.086 -7.887 1 78.25 86 PHE A CA 1
ATOM 676 C C . PHE A 1 86 ? -7.402 -3.297 -7.328 1 78.25 86 PHE A C 1
ATOM 678 O O . PHE A 1 86 ? -7.043 -4.207 -8.07 1 78.25 86 PHE A O 1
ATOM 685 N N . MET A 1 87 ? -7.191 -3.264 -6.051 1 76.62 87 MET A N 1
ATOM 686 C CA . MET A 1 87 ? -6.438 -4.336 -5.406 1 76.62 87 MET A CA 1
ATOM 687 C C . MET A 1 87 ? -7.18 -5.664 -5.508 1 76.62 87 MET A C 1
ATOM 689 O O . MET A 1 87 ? -6.562 -6.711 -5.699 1 76.62 87 MET A O 1
ATOM 693 N N . LYS A 1 88 ? -8.453 -5.516 -5.406 1 77.5 88 LYS A N 1
ATOM 694 C CA . LYS A 1 88 ? -9.273 -6.707 -5.574 1 77.5 88 LYS A CA 1
ATOM 695 C C . LYS A 1 88 ? -9.117 -7.293 -6.977 1 77.5 88 LYS A C 1
ATOM 697 O O . LYS A 1 88 ? -8.984 -8.508 -7.133 1 77.5 88 LYS A O 1
ATOM 702 N N . SER A 1 89 ? -9.109 -6.488 -7.895 1 78.69 89 SER A N 1
ATOM 703 C CA . SER A 1 89 ? -8.984 -6.922 -9.281 1 78.69 89 SER A CA 1
ATOM 704 C C . SER A 1 89 ? -7.613 -7.539 -9.539 1 78.69 89 SER A C 1
ATOM 706 O O . SER A 1 89 ? -7.504 -8.562 -10.227 1 78.69 89 SER A O 1
ATOM 708 N N . LYS A 1 90 ? -6.59 -6.98 -9.016 1 75.06 90 LYS A N 1
ATOM 709 C CA . LYS A 1 90 ? -5.227 -7.465 -9.219 1 75.06 90 LYS A CA 1
ATOM 710 C C . LYS A 1 90 ? -5.027 -8.828 -8.562 1 75.06 90 LYS A C 1
ATOM 712 O O . LYS A 1 90 ? -4.348 -9.695 -9.117 1 75.06 90 LYS A O 1
ATOM 717 N N . MET A 1 91 ? -5.68 -8.93 -7.539 1 75.38 91 MET A N 1
ATOM 718 C CA . MET A 1 91 ? -5.535 -10.172 -6.793 1 75.38 91 MET A CA 1
ATOM 719 C C . MET A 1 91 ? -6.387 -11.281 -7.41 1 75.38 91 MET A C 1
ATOM 721 O O . MET A 1 91 ? -6.125 -12.461 -7.195 1 75.38 91 MET A O 1
ATOM 725 N N . ASP A 1 92 ? -7.422 -10.891 -8.117 1 72.25 92 ASP A N 1
ATOM 726 C CA . ASP A 1 92 ? -8.211 -11.859 -8.875 1 72.25 92 ASP A CA 1
ATOM 727 C C . ASP A 1 92 ? -7.379 -12.508 -9.977 1 72.25 92 ASP A C 1
ATOM 729 O O . ASP A 1 92 ? -7.684 -13.625 -10.414 1 72.25 92 ASP A O 1
ATOM 733 N N . GLY A 1 93 ? -6.395 -11.891 -10.43 1 68.81 93 GLY A N 1
ATOM 734 C CA . GLY A 1 93 ? -5.531 -12.406 -11.477 1 68.81 93 GLY A CA 1
ATOM 735 C C . GLY A 1 93 ? -4.613 -13.516 -11 1 68.81 93 GLY A C 1
ATOM 736 O O . GLY A 1 93 ? -3.779 -14.008 -11.766 1 68.81 93 GLY A O 1
ATOM 737 N N . LEU A 1 94 ? -4.766 -13.844 -9.766 1 70.19 94 LEU A N 1
ATOM 738 C CA . LEU A 1 94 ? -3.947 -14.906 -9.18 1 70.19 94 LEU A CA 1
ATOM 739 C C . LEU A 1 94 ? -4.422 -16.281 -9.648 1 70.19 94 LEU A C 1
ATOM 741 O O . LEU A 1 94 ? -3.727 -17.281 -9.453 1 70.19 94 LEU A O 1
ATOM 745 N N . LYS A 1 95 ? -5.586 -16.219 -10.367 1 67.12 95 LYS A N 1
ATOM 746 C CA . LYS A 1 95 ? -6.062 -17.453 -10.969 1 67.12 95 LYS A CA 1
ATOM 747 C C . LYS A 1 95 ? -5.312 -17.766 -12.258 1 67.12 95 LYS A C 1
ATOM 749 O O . LYS A 1 95 ? -4.953 -16.859 -13.008 1 67.12 95 LYS A O 1
ATOM 754 N N . ARG A 1 96 ? -4.773 -18.984 -12.344 1 60.03 96 ARG A N 1
ATOM 755 C CA . ARG A 1 96 ? -4.086 -19.422 -13.555 1 60.03 96 ARG A CA 1
ATOM 756 C C . ARG A 1 96 ? -4.973 -19.234 -14.781 1 60.03 96 ARG A C 1
ATOM 758 O O . ARG A 1 96 ? -6.148 -19.609 -14.766 1 60.03 96 ARG A O 1
ATOM 765 N N . VAL A 1 97 ? -4.66 -18.203 -15.445 1 54.88 97 VAL A N 1
ATOM 766 C CA . VAL A 1 97 ? -5.418 -18.078 -16.688 1 54.88 97 VAL A CA 1
ATOM 767 C C . VAL A 1 97 ? -5.098 -19.25 -17.609 1 54.88 97 VAL A C 1
ATOM 769 O O . VAL A 1 97 ? -3.928 -19.547 -17.875 1 54.88 97 VAL A O 1
ATOM 772 N N . LYS A 1 98 ? -6.016 -20.219 -17.562 1 53.12 98 LYS A N 1
ATOM 773 C CA . LYS A 1 98 ? -5.895 -21.344 -18.484 1 53.12 98 LYS A CA 1
ATOM 774 C C . LYS A 1 98 ? -5.578 -20.875 -19.891 1 53.12 98 LYS A C 1
ATOM 776 O O . LYS A 1 98 ? -6.211 -19.938 -20.391 1 53.12 98 LYS A O 1
ATOM 781 N N . LYS A 1 99 ? -4.359 -20.969 -20.234 1 50.84 99 LYS A N 1
ATOM 782 C CA . LYS A 1 99 ? -4.027 -20.734 -21.625 1 50.84 99 LYS A CA 1
ATOM 783 C C . LYS A 1 99 ? -5.02 -21.422 -22.562 1 50.84 99 LYS A C 1
ATOM 785 O O . LYS A 1 99 ? -5.289 -22.625 -22.406 1 50.84 99 LYS A O 1
ATOM 790 N N . VAL A 1 100 ? -5.961 -20.688 -22.938 1 47.69 100 VAL A N 1
ATOM 791 C CA . VAL A 1 100 ? -6.871 -21.219 -23.938 1 47.69 100 VAL A CA 1
ATOM 792 C C . VAL A 1 100 ? -6.074 -21.938 -25.031 1 47.69 100 VAL A C 1
ATOM 794 O O . VAL A 1 100 ? -5.098 -21.391 -25.547 1 47.69 100 VAL A O 1
ATOM 797 N N . LYS A 1 101 ? -6.008 -23.234 -25.016 1 44.38 101 LYS A N 1
ATOM 798 C CA . LYS A 1 101 ? -5.473 -24.062 -26.109 1 44.38 101 LYS A CA 1
ATOM 799 C C . LYS A 1 101 ? -5.91 -23.516 -27.469 1 44.38 101 LYS A C 1
ATOM 801 O O . LYS A 1 101 ? -7.102 -23.344 -27.719 1 44.38 101 LYS A O 1
ATOM 806 N N . SER A 1 102 ? -5.156 -22.656 -28.062 1 46.44 102 SER A N 1
ATOM 807 C CA . SER A 1 102 ? -5.469 -22.297 -29.438 1 46.44 102 SER A CA 1
ATOM 808 C C . SER A 1 102 ? -5.684 -23.531 -30.297 1 46.44 102 SER A C 1
ATOM 810 O O . SER A 1 102 ? -4.887 -24.469 -30.25 1 46.44 102 SER A O 1
ATOM 812 N N . LYS A 1 103 ? -6.887 -23.859 -30.609 1 43.97 103 LYS A N 1
ATOM 813 C CA . LYS A 1 103 ? -7.227 -24.906 -31.562 1 43.97 103 LYS A CA 1
ATOM 814 C C . LYS A 1 103 ? -6.324 -24.844 -32.781 1 43.97 103 LYS A C 1
ATOM 816 O O . LYS A 1 103 ? -6.227 -23.812 -33.438 1 43.97 103 LYS A O 1
ATOM 821 N N . ALA A 1 104 ? -5.289 -25.547 -32.938 1 41.47 104 ALA A N 1
ATOM 822 C CA . ALA A 1 104 ? -4.551 -25.703 -34.188 1 41.47 104 ALA A CA 1
ATOM 823 C C . ALA A 1 104 ? -5.504 -25.906 -35.375 1 41.47 104 ALA A C 1
ATOM 825 O O . ALA A 1 104 ? -6.375 -26.766 -35.312 1 41.47 104 ALA A O 1
ATOM 826 N N . LYS A 1 105 ? -5.809 -24.922 -36.094 1 43.41 105 LYS A N 1
ATOM 827 C CA . LYS A 1 105 ? -6.492 -25.125 -37.375 1 43.41 105 LYS A CA 1
ATOM 828 C C . LYS A 1 105 ? -5.812 -26.219 -38.188 1 43.41 105 LYS A C 1
ATOM 830 O O . LYS A 1 105 ? -4.621 -26.125 -38.5 1 43.41 105 LYS A O 1
ATOM 835 N N . ALA A 1 106 ? -6.176 -27.516 -38.062 1 41.94 106 ALA A N 1
ATOM 836 C CA . ALA A 1 106 ? -5.789 -28.578 -39 1 41.94 106 ALA A CA 1
ATOM 837 C C . ALA A 1 106 ? -5.82 -28.078 -40.438 1 41.94 106 ALA A C 1
ATOM 839 O O . ALA A 1 106 ? -6.879 -27.703 -40.938 1 41.94 106 ALA A O 1
ATOM 840 N N . THR A 1 107 ? -4.902 -27.219 -40.812 1 41.25 107 THR A N 1
ATOM 841 C CA . THR A 1 107 ? -4.867 -27.047 -42.25 1 41.25 107 THR A CA 1
ATOM 842 C C . THR A 1 107 ? -4.895 -28.391 -42.969 1 41.25 107 THR A C 1
ATOM 844 O O . THR A 1 107 ? -4.109 -29.281 -42.625 1 41.25 107 THR A O 1
ATOM 847 N N . LYS A 1 108 ? -6.062 -28.828 -43.469 1 41.28 108 LYS A N 1
ATOM 848 C CA . LYS A 1 108 ? -6.242 -29.859 -44.5 1 41.28 108 LYS A CA 1
ATOM 849 C C . LYS A 1 108 ? -5.203 -29.703 -45.594 1 41.28 108 LYS A C 1
ATOM 851 O O . LYS A 1 108 ? -5.137 -28.672 -46.281 1 41.28 108 LYS A O 1
ATOM 856 N N . GLY A 1 109 ? -3.924 -30.031 -45.25 1 31.78 109 GLY A N 1
ATOM 857 C CA . GLY A 1 109 ? -3.26 -30.438 -46.5 1 31.78 109 GLY A CA 1
ATOM 858 C C . GLY A 1 109 ? -3.891 -31.656 -47.156 1 31.78 109 GLY A C 1
ATOM 859 O O . GLY A 1 109 ? -4.59 -32.406 -46.469 1 31.78 109 GLY A O 1
ATOM 860 N N . MET B 1 1 ? 12.305 -10.648 8.281 1 89.69 1 MET B N 1
ATOM 861 C CA . MET B 1 1 ? 10.906 -10.25 8.25 1 89.69 1 MET B CA 1
ATOM 862 C C . MET B 1 1 ? 10.008 -11.383 8.734 1 89.69 1 MET B C 1
ATOM 864 O O . MET B 1 1 ? 10.18 -12.539 8.336 1 89.69 1 MET B O 1
ATOM 868 N N . VAL B 1 2 ? 9.258 -11.055 9.781 1 94.75 2 VAL B N 1
ATOM 869 C CA . VAL B 1 2 ? 8.398 -12.07 10.383 1 94.75 2 VAL B CA 1
ATOM 870 C C . VAL B 1 2 ? 7.172 -12.289 9.492 1 94.75 2 VAL B C 1
ATOM 872 O O . VAL B 1 2 ? 6.574 -11.328 9 1 94.75 2 VAL B O 1
ATOM 875 N N . LEU B 1 3 ? 6.859 -13.547 9.227 1 95.62 3 LEU B N 1
ATOM 876 C CA . LEU B 1 3 ? 5.637 -13.93 8.531 1 95.62 3 LEU B CA 1
ATOM 877 C C . LEU B 1 3 ? 4.492 -14.148 9.516 1 95.62 3 LEU 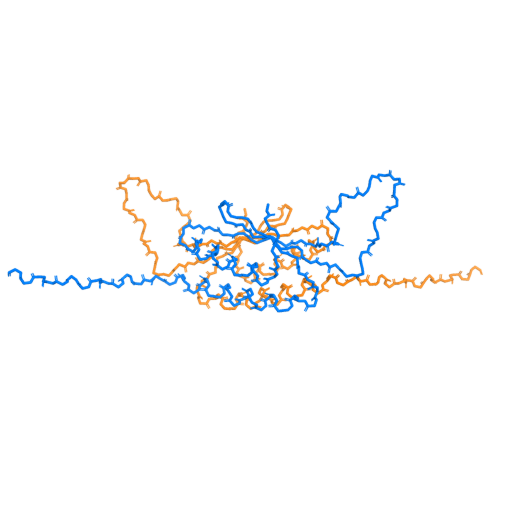B C 1
ATOM 879 O O . LEU B 1 3 ? 4.598 -14.977 10.422 1 95.62 3 LEU B O 1
ATOM 883 N N . LEU B 1 4 ? 3.41 -13.398 9.312 1 97.31 4 LEU B N 1
ATOM 884 C CA . LEU B 1 4 ? 2.264 -13.461 10.211 1 97.31 4 LEU B CA 1
ATOM 885 C C . LEU B 1 4 ? 1.031 -13.984 9.484 1 97.31 4 LEU B C 1
ATOM 887 O O . LEU B 1 4 ? 0.952 -13.906 8.25 1 97.31 4 LEU B O 1
ATOM 891 N N . ASP B 1 5 ? 0.154 -14.586 10.289 1 96.25 5 ASP B N 1
ATOM 892 C CA . ASP B 1 5 ? -1.141 -14.883 9.688 1 96.25 5 ASP B CA 1
ATOM 893 C C . ASP B 1 5 ? -1.895 -13.594 9.344 1 96.25 5 ASP B C 1
ATOM 895 O O . ASP B 1 5 ? -1.524 -12.516 9.805 1 96.25 5 ASP B O 1
ATOM 899 N N . ASN B 1 6 ? -2.885 -13.688 8.539 1 93.88 6 ASN B N 1
ATOM 900 C CA . ASN B 1 6 ? -3.578 -12.516 8.008 1 93.88 6 ASN B CA 1
ATOM 901 C C . ASN B 1 6 ? -4.125 -11.633 9.133 1 93.88 6 ASN B C 1
ATOM 903 O O . ASN B 1 6 ? -4.004 -10.414 9.078 1 93.88 6 ASN B O 1
ATOM 907 N N . SER B 1 7 ? -4.723 -12.242 10.117 1 93.06 7 SER B N 1
ATOM 908 C CA . SER B 1 7 ? -5.328 -11.477 11.203 1 93.06 7 SER B CA 1
ATOM 909 C C . SER B 1 7 ? -4.273 -10.703 11.992 1 93.06 7 SER B C 1
ATOM 911 O O . SER B 1 7 ? -4.449 -9.516 12.273 1 93.06 7 SER B O 1
ATOM 913 N N . ASN B 1 8 ? -3.207 -11.312 12.352 1 95.5 8 ASN B N 1
ATOM 914 C CA . ASN B 1 8 ? -2.143 -10.664 13.109 1 95.5 8 ASN B CA 1
ATOM 915 C C . ASN B 1 8 ? -1.414 -9.625 12.258 1 95.5 8 ASN B C 1
ATOM 917 O O . ASN B 1 8 ? -0.926 -8.617 12.781 1 95.5 8 ASN B O 1
ATOM 921 N N . PHE B 1 9 ? -1.334 -9.953 11.039 1 96.06 9 PHE B N 1
ATOM 922 C CA . PHE B 1 9 ? -0.712 -8.992 10.133 1 96.06 9 PHE B CA 1
ATOM 923 C C . PHE B 1 9 ? -1.462 -7.668 10.148 1 96.06 9 PHE B C 1
ATOM 925 O O . PHE B 1 9 ? -0.849 -6.605 10.242 1 96.06 9 PHE B O 1
ATOM 932 N N . ILE B 1 10 ? -2.732 -7.75 10.102 1 92.06 10 ILE B N 1
ATOM 933 C CA . ILE B 1 10 ? -3.557 -6.547 10.047 1 92.06 10 ILE B CA 1
ATOM 934 C C . ILE B 1 10 ? -3.404 -5.766 11.352 1 92.06 10 ILE B C 1
ATOM 936 O O . ILE B 1 10 ? -3.279 -4.539 11.336 1 92.06 10 ILE B O 1
ATOM 940 N N . LEU B 1 11 ? -3.406 -6.457 12.414 1 92.88 11 LEU B N 1
ATOM 941 C CA . LEU B 1 11 ? -3.266 -5.824 13.719 1 92.88 11 LEU B CA 1
ATOM 942 C C . LEU B 1 11 ? -1.924 -5.109 13.836 1 92.88 11 LEU B C 1
ATOM 944 O O . LEU B 1 11 ? -1.864 -3.965 14.297 1 92.88 11 LEU B O 1
ATOM 948 N N . ARG B 1 12 ? -0.932 -5.797 13.391 1 94.69 12 ARG B N 1
ATOM 949 C CA . ARG B 1 12 ? 0.398 -5.203 13.469 1 94.69 12 ARG B CA 1
ATOM 950 C C . ARG B 1 12 ? 0.547 -4.055 12.477 1 94.69 12 ARG B C 1
ATOM 952 O O . ARG B 1 12 ? 1.217 -3.061 12.766 1 94.69 12 ARG B O 1
ATOM 959 N N . LEU B 1 13 ? -0.061 -4.238 11.359 1 92.75 13 LEU B N 1
ATOM 960 C CA . LEU B 1 13 ? -0.04 -3.166 10.367 1 92.75 13 LEU B CA 1
ATOM 961 C C . LEU B 1 13 ? -0.685 -1.9 10.93 1 92.75 13 LEU B C 1
ATOM 963 O O . LEU B 1 13 ? -0.197 -0.793 10.688 1 92.75 13 LEU B O 1
ATOM 967 N N . GLU B 1 14 ? -1.701 -2.045 11.617 1 90.69 14 GLU B N 1
ATOM 968 C CA . GLU B 1 14 ? -2.363 -0.907 12.25 1 90.69 14 GLU B CA 1
ATOM 969 C C . GLU B 1 14 ? -1.422 -0.184 13.203 1 90.69 14 GLU B C 1
ATOM 971 O O . GLU B 1 14 ? -1.384 1.048 13.234 1 90.69 14 GLU B O 1
ATOM 976 N N . LYS B 1 15 ? -0.751 -0.965 13.938 1 91.44 15 LYS B N 1
ATOM 977 C CA . LYS B 1 15 ? 0.203 -0.387 14.883 1 91.44 15 LYS B CA 1
ATOM 978 C C . LYS B 1 15 ? 1.303 0.378 14.148 1 91.44 15 LYS B C 1
ATOM 980 O O . LYS B 1 15 ? 1.661 1.488 14.547 1 91.44 15 LYS B O 1
ATOM 985 N N . ILE B 1 16 ? 1.811 -0.239 13.117 1 91.31 16 ILE B N 1
ATOM 986 C CA . ILE B 1 16 ? 2.861 0.367 12.305 1 91.31 16 ILE B CA 1
ATOM 987 C C . ILE B 1 16 ? 2.355 1.672 11.695 1 91.31 16 ILE B C 1
ATOM 989 O O . ILE B 1 16 ? 3.037 2.699 11.758 1 91.31 16 ILE B O 1
ATOM 993 N N . ALA B 1 17 ? 1.207 1.64 11.102 1 89.25 17 ALA B N 1
ATOM 994 C CA . ALA B 1 17 ? 0.625 2.807 10.445 1 89.25 17 ALA B CA 1
ATOM 995 C C . ALA B 1 17 ? 0.36 3.926 11.445 1 89.25 17 ALA B C 1
ATOM 997 O O . ALA B 1 17 ? 0.567 5.102 11.141 1 89.25 17 ALA B O 1
ATOM 998 N N . ASN B 1 18 ? -0.14 3.551 12.609 1 87.44 18 ASN B N 1
ATOM 999 C CA . ASN B 1 18 ? -0.398 4.539 13.656 1 87.44 18 ASN B CA 1
ATOM 1000 C C . ASN B 1 18 ? 0.892 5.203 14.133 1 87.44 18 ASN B C 1
ATOM 1002 O O . ASN B 1 18 ? 0.909 6.402 14.414 1 87.44 18 ASN B O 1
ATOM 1006 N N . ALA B 1 19 ? 1.884 4.441 14.219 1 87.31 19 ALA B N 1
ATOM 1007 C CA . ALA B 1 19 ? 3.182 4.969 14.625 1 87.31 19 ALA B CA 1
ATOM 1008 C C . ALA B 1 19 ? 3.758 5.898 13.562 1 87.31 19 ALA B C 1
ATOM 1010 O O . ALA B 1 19 ? 4.477 6.848 13.883 1 87.31 19 ALA B O 1
ATOM 1011 N N . ALA B 1 20 ? 3.377 5.648 12.328 1 87 20 ALA B N 1
ATOM 1012 C CA . ALA B 1 20 ? 3.934 6.406 11.211 1 87 20 ALA B CA 1
ATOM 1013 C C . ALA B 1 20 ? 3.131 7.68 10.953 1 87 20 ALA B C 1
ATOM 1015 O O . ALA B 1 20 ? 3.594 8.578 10.25 1 87 20 ALA B O 1
ATOM 1016 N N . LYS B 1 21 ? 1.983 7.812 11.484 1 81.12 21 LYS B N 1
ATOM 1017 C CA . LYS B 1 21 ? 1.036 8.891 11.211 1 81.12 21 LYS B CA 1
ATOM 1018 C C . LYS B 1 21 ? 1.655 10.25 11.5 1 81.12 21 LYS B C 1
ATOM 1020 O O . LYS B 1 21 ? 1.335 11.242 10.844 1 81.12 21 LYS B O 1
ATOM 1025 N N . LYS B 1 22 ? 2.504 10.32 12.406 1 76 22 LYS B N 1
ATOM 1026 C CA . LYS B 1 22 ? 2.984 11.625 12.852 1 76 22 LYS B CA 1
ATOM 1027 C C . LYS B 1 22 ? 4.176 12.094 12.016 1 76 22 LYS B C 1
ATOM 1029 O O . LYS B 1 22 ? 4.164 13.195 11.469 1 76 22 LYS B O 1
ATOM 1034 N N . ASP B 1 23 ? 5.152 11.312 11.953 1 78.94 23 ASP B N 1
ATOM 1035 C CA . ASP B 1 23 ? 6.367 11.875 11.359 1 78.94 23 ASP B CA 1
ATOM 1036 C C . ASP B 1 23 ? 7.066 10.844 10.477 1 78.94 23 ASP B C 1
ATOM 1038 O O . ASP B 1 23 ? 8.273 10.945 10.234 1 78.94 23 ASP B O 1
ATOM 1042 N N . SER B 1 24 ? 6.387 9.867 10.094 1 86.56 24 SER B N 1
ATOM 1043 C CA . SER B 1 24 ? 7.043 8.844 9.281 1 86.56 24 SER B CA 1
ATOM 1044 C C . SER B 1 24 ? 6.121 8.336 8.18 1 86.56 24 SER B C 1
ATOM 1046 O O . SER B 1 24 ? 5.086 8.945 7.898 1 86.56 24 SER B O 1
ATOM 1048 N N . SER B 1 25 ? 6.633 7.418 7.441 1 91.88 25 SER B N 1
ATOM 1049 C CA . SER B 1 25 ? 5.91 6.762 6.355 1 91.88 25 SER B CA 1
ATOM 1050 C C . SER B 1 25 ? 5.906 5.25 6.531 1 91.88 25 SER B C 1
ATOM 1052 O O . SER B 1 25 ? 6.652 4.711 7.355 1 91.88 25 SER B O 1
ATOM 1054 N N . PHE B 1 26 ? 4.98 4.656 5.93 1 92.62 26 PHE B N 1
ATOM 1055 C CA . PHE B 1 26 ? 5.023 3.201 5.855 1 92.62 26 PHE B CA 1
ATOM 1056 C C . PHE B 1 26 ? 4.777 2.725 4.426 1 92.62 26 PHE B C 1
ATOM 1058 O O . PHE B 1 26 ? 4.18 3.441 3.623 1 92.62 26 PHE B O 1
ATOM 1065 N N . THR B 1 27 ? 5.32 1.497 4.207 1 95.19 27 THR B N 1
ATOM 1066 C CA . THR B 1 27 ? 5.332 0.966 2.85 1 95.19 27 THR B CA 1
ATOM 1067 C C . THR B 1 27 ? 4.672 -0.409 2.801 1 95.19 27 THR B C 1
ATOM 1069 O O . THR B 1 27 ? 4.875 -1.233 3.693 1 95.19 27 THR B O 1
ATOM 1072 N N . LEU B 1 28 ? 3.844 -0.596 1.763 1 93.25 28 LEU B N 1
ATOM 1073 C CA . LEU B 1 28 ? 3.262 -1.898 1.458 1 93.25 28 LEU B CA 1
ATOM 1074 C C . LEU B 1 28 ? 3.756 -2.414 0.111 1 93.25 28 LEU B C 1
ATOM 1076 O O . LEU B 1 28 ? 3.783 -1.669 -0.872 1 93.25 28 LEU B O 1
ATOM 1080 N N . THR B 1 29 ? 4.176 -3.664 0.111 1 94.94 29 THR B N 1
ATOM 1081 C CA . THR B 1 29 ? 4.637 -4.293 -1.123 1 94.94 29 THR B CA 1
ATOM 1082 C C . THR B 1 29 ? 3.791 -5.523 -1.449 1 94.94 29 THR B C 1
ATOM 1084 O O . THR B 1 29 ? 3.543 -6.359 -0.58 1 94.94 29 THR B O 1
ATOM 1087 N N . PHE B 1 30 ? 3.381 -5.59 -2.629 1 91 30 PHE B N 1
ATOM 1088 C CA . PHE B 1 30 ? 2.578 -6.703 -3.119 1 91 30 PHE B CA 1
ATOM 1089 C C . PHE B 1 30 ? 3.348 -7.508 -4.164 1 91 30 PHE B C 1
ATOM 1091 O O . PHE B 1 30 ? 3.914 -6.938 -5.098 1 91 30 PHE B O 1
ATOM 1098 N N . LYS B 1 31 ? 3.297 -8.828 -3.973 1 89.62 31 LYS B N 1
ATOM 1099 C CA . LYS B 1 31 ? 4.004 -9.703 -4.902 1 89.62 31 LYS B CA 1
ATOM 1100 C C . LYS B 1 31 ? 3.268 -11.031 -5.07 1 89.62 31 LYS B C 1
ATOM 1102 O O . LYS B 1 31 ? 2.768 -11.602 -4.098 1 89.62 31 LYS B O 1
ATOM 1107 N N . ARG B 1 32 ? 3.234 -11.438 -6.242 1 88.12 32 ARG B N 1
ATOM 1108 C CA . ARG B 1 32 ? 2.688 -12.758 -6.5 1 88.12 32 ARG 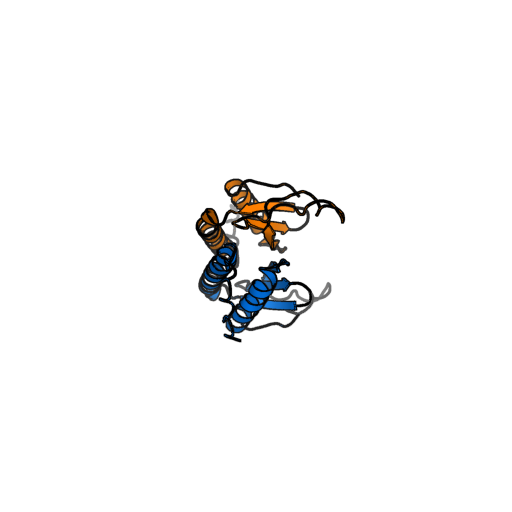B CA 1
ATOM 1109 C C . ARG B 1 32 ? 3.533 -13.844 -5.836 1 88.12 32 ARG B C 1
ATOM 1111 O O . ARG B 1 32 ? 4.762 -13.797 -5.887 1 88.12 32 ARG B O 1
ATOM 1118 N N . TYR B 1 33 ? 2.838 -14.781 -5.289 1 89.62 33 TYR B N 1
ATOM 1119 C CA . TYR B 1 33 ? 3.504 -15.82 -4.52 1 89.62 33 TYR B CA 1
ATOM 1120 C C . TYR B 1 33 ? 3.049 -17.203 -4.969 1 89.62 33 TYR B C 1
ATOM 1122 O O . TYR B 1 33 ? 1.848 -17.484 -5.023 1 89.62 33 TYR B O 1
ATOM 1130 N N . ASP B 1 34 ? 4 -18.031 -5.363 1 85.38 34 ASP B N 1
ATOM 1131 C CA . ASP B 1 34 ? 3.682 -19.359 -5.887 1 85.38 34 ASP B CA 1
ATOM 1132 C C . ASP B 1 34 ? 3.639 -20.391 -4.766 1 85.38 34 ASP B C 1
ATOM 1134 O O . ASP B 1 34 ? 3.363 -21.578 -5.016 1 85.38 34 ASP B O 1
ATOM 1138 N N . GLY B 1 35 ? 3.758 -19.984 -3.596 1 84.69 35 GLY B N 1
ATOM 1139 C CA . GLY B 1 35 ? 3.654 -20.906 -2.475 1 84.69 35 GLY B CA 1
ATOM 1140 C C . GLY B 1 35 ? 4.973 -21.562 -2.123 1 84.69 35 GLY B C 1
ATOM 1141 O O . GLY B 1 35 ? 5.043 -22.375 -1.189 1 84.69 35 GLY B O 1
ATOM 1142 N N . HIS B 1 36 ? 5.922 -21.266 -2.912 1 80.81 36 HIS B N 1
ATOM 1143 C CA . HIS B 1 36 ? 7.203 -21.922 -2.68 1 80.81 36 HIS B CA 1
ATOM 1144 C C . HIS B 1 36 ? 8.203 -20.969 -2.039 1 80.81 36 HIS B C 1
ATOM 1146 O O . HIS B 1 36 ? 8.359 -19.828 -2.486 1 80.81 36 HIS B O 1
ATOM 1152 N N . ASP B 1 37 ? 8.641 -21.312 -0.919 1 73.06 37 ASP B N 1
ATOM 1153 C CA . ASP B 1 37 ? 9.672 -20.516 -0.253 1 73.06 37 ASP B CA 1
ATOM 1154 C C . ASP B 1 37 ? 11.07 -20.984 -0.646 1 73.06 37 ASP B C 1
ATOM 1156 O O . ASP B 1 37 ? 12.062 -20.531 -0.067 1 73.06 37 ASP B O 1
ATOM 1160 N N . LYS B 1 38 ? 11.07 -21.984 -1.576 1 69.81 38 LYS B N 1
ATOM 1161 C CA . LYS B 1 38 ? 12.359 -22.547 -1.97 1 69.81 38 LYS B CA 1
ATOM 1162 C C . LYS B 1 38 ? 12.852 -21.922 -3.273 1 69.81 38 LYS B C 1
ATOM 1164 O O . LYS B 1 38 ? 12.055 -21.5 -4.105 1 69.81 38 LYS B O 1
ATOM 1169 N N . PRO B 1 39 ? 14.242 -21.672 -3.303 1 72.06 39 PRO B N 1
ATOM 1170 C CA . PRO B 1 39 ? 14.797 -21.125 -4.543 1 72.06 39 PRO B CA 1
ATOM 1171 C C . PRO B 1 39 ? 14.492 -22 -5.758 1 72.06 39 PRO B C 1
ATOM 1173 O O . PRO B 1 39 ? 14.195 -23.188 -5.613 1 72.06 39 PRO B O 1
ATOM 1176 N N . VAL B 1 40 ? 14.234 -21.375 -6.918 1 69 40 VAL B N 1
ATOM 1177 C CA . VAL B 1 40 ? 14.07 -22.094 -8.18 1 69 40 VAL B CA 1
ATOM 1178 C C . VAL B 1 40 ? 15.188 -23.141 -8.32 1 69 40 VAL B C 1
ATOM 1180 O O . VAL B 1 40 ? 16.359 -22.812 -8.164 1 69 40 VAL B O 1
ATOM 1183 N N . PRO B 1 41 ? 14.633 -24.312 -8.5 1 71.38 41 PRO B N 1
ATOM 1184 C CA . PRO B 1 41 ? 15.633 -25.375 -8.641 1 71.38 41 PRO B CA 1
ATOM 1185 C C . PRO B 1 41 ? 16.641 -25.094 -9.75 1 71.38 41 PRO B C 1
ATOM 1187 O O . PRO B 1 41 ? 16.328 -24.391 -10.711 1 71.38 41 PRO B O 1
ATOM 1190 N N . ARG B 1 42 ? 17.906 -25.484 -9.422 1 75.31 42 ARG B N 1
ATOM 1191 C CA . ARG B 1 42 ? 18.984 -25.312 -10.391 1 75.31 42 ARG B CA 1
ATOM 1192 C C . ARG B 1 42 ? 18.656 -25.984 -11.711 1 75.31 42 ARG B C 1
ATOM 1194 O O . ARG B 1 42 ? 17.75 -26.812 -11.781 1 75.31 42 ARG B O 1
ATOM 1201 N N . ALA B 1 43 ? 19.297 -25.516 -12.789 1 76.06 43 ALA B N 1
ATOM 1202 C CA . ALA B 1 43 ? 19.141 -26.109 -14.117 1 76.06 43 ALA B CA 1
ATOM 1203 C C . ALA B 1 43 ? 19.344 -27.609 -14.078 1 76.06 43 ALA B C 1
ATOM 1205 O O . ALA B 1 43 ? 20.266 -28.109 -13.438 1 76.06 43 ALA B O 1
ATOM 1206 N N . GLY B 1 44 ? 18.297 -28.297 -14.711 1 77.12 44 GLY B N 1
ATOM 1207 C CA . GLY B 1 44 ? 18.406 -29.75 -14.758 1 77.12 44 GLY B CA 1
ATOM 1208 C C . GLY B 1 44 ? 17.422 -30.438 -13.82 1 77.12 44 GLY B C 1
ATOM 1209 O O . GLY B 1 44 ? 17.172 -31.641 -13.953 1 77.12 44 GLY B O 1
ATOM 1210 N N . ARG B 1 45 ? 17.062 -29.766 -12.836 1 75.75 45 ARG B N 1
ATOM 1211 C CA . ARG B 1 45 ? 16.078 -30.359 -11.93 1 75.75 45 ARG B CA 1
ATOM 1212 C C . ARG B 1 45 ? 14.664 -29.984 -12.344 1 75.75 45 ARG B C 1
ATOM 1214 O O . ARG B 1 45 ? 14.445 -28.922 -12.945 1 75.75 45 ARG B O 1
ATOM 1221 N N . PRO B 1 46 ? 13.82 -30.922 -12.227 1 78.12 46 PRO B N 1
ATOM 1222 C CA . PRO B 1 46 ? 12.438 -30.625 -12.609 1 78.12 46 PRO B CA 1
ATOM 1223 C C . PRO B 1 46 ? 11.906 -29.344 -11.969 1 78.12 46 PRO B C 1
ATOM 1225 O O . PRO B 1 46 ? 12.211 -29.062 -10.812 1 78.12 46 PRO B O 1
ATOM 1228 N N . PRO B 1 47 ? 11.328 -28.562 -12.859 1 74.75 47 PRO B N 1
ATOM 1229 C CA . PRO B 1 47 ? 10.742 -27.328 -12.305 1 74.75 47 PRO B CA 1
ATOM 1230 C C . PRO B 1 47 ? 9.695 -27.609 -11.227 1 74.75 47 PRO B C 1
ATOM 1232 O O . PRO B 1 47 ? 9.094 -28.688 -11.203 1 74.75 47 PRO B O 1
ATOM 1235 N N . LEU B 1 48 ? 9.68 -26.75 -10.25 1 75.38 48 LEU B N 1
ATOM 1236 C CA . LEU B 1 48 ? 8.633 -26.859 -9.242 1 75.38 48 LEU B CA 1
ATOM 1237 C C . LEU B 1 48 ? 7.254 -26.75 -9.883 1 75.38 48 LEU B C 1
ATOM 1239 O O . LEU B 1 48 ? 7.078 -26.031 -10.875 1 75.38 48 LEU B O 1
ATOM 1243 N N . PRO B 1 49 ? 6.402 -27.641 -9.445 1 77 49 PRO B N 1
ATOM 1244 C CA . PRO B 1 49 ? 5.055 -27.562 -10.008 1 77 49 PRO B CA 1
ATOM 1245 C C . PRO B 1 49 ? 4.457 -26.156 -9.914 1 77 49 PRO B C 1
ATOM 1247 O O . PRO B 1 49 ? 4.676 -25.453 -8.922 1 77 49 PRO B O 1
ATOM 1250 N N . LYS B 1 50 ? 3.961 -25.734 -10.969 1 76.56 50 LYS B N 1
ATOM 1251 C CA . LYS B 1 50 ? 3.244 -24.453 -10.961 1 76.56 50 LYS B CA 1
ATOM 1252 C C . LYS B 1 50 ? 1.924 -24.578 -10.211 1 76.56 50 LYS B C 1
ATOM 1254 O O . LYS B 1 50 ? 1.179 -25.531 -10.391 1 76.56 50 LYS B O 1
ATOM 1259 N N . PRO B 1 51 ? 1.796 -23.625 -9.336 1 79.5 51 PRO B N 1
ATOM 1260 C CA . PRO B 1 51 ? 0.548 -23.672 -8.57 1 79.5 51 PRO B CA 1
ATOM 1261 C C . PRO B 1 51 ? -0.682 -23.391 -9.43 1 79.5 51 PRO B C 1
ATOM 1263 O O . PRO B 1 51 ? -0.579 -22.703 -10.445 1 79.5 51 PRO B O 1
ATOM 1266 N N . ASP B 1 52 ? -1.791 -24.016 -9.094 1 77.62 52 ASP B N 1
ATOM 1267 C CA . ASP B 1 52 ? -3.053 -23.766 -9.789 1 77.62 52 ASP B CA 1
ATOM 1268 C C . ASP B 1 52 ? -3.535 -22.328 -9.555 1 77.62 52 ASP B C 1
ATOM 1270 O O . ASP B 1 52 ? -4.113 -21.703 -10.445 1 77.62 52 ASP B O 1
ATOM 1274 N N . THR B 1 53 ? -3.357 -21.906 -8.297 1 84.5 53 THR B N 1
ATOM 1275 C CA . THR B 1 53 ? -3.754 -20.562 -7.902 1 84.5 53 THR B CA 1
ATOM 1276 C C . THR B 1 53 ? -2.637 -19.875 -7.121 1 84.5 53 THR B C 1
ATOM 1278 O O . THR B 1 53 ? -2.156 -20.406 -6.117 1 84.5 53 THR B O 1
ATOM 1281 N N . TYR B 1 54 ? -2.244 -18.812 -7.672 1 87.62 54 TYR B N 1
ATOM 1282 C CA . TYR B 1 54 ? -1.195 -18.062 -6.973 1 87.62 54 TYR B CA 1
ATOM 1283 C C . TYR B 1 54 ? -1.745 -17.391 -5.73 1 87.62 54 TYR B C 1
ATOM 1285 O O . TYR B 1 54 ? -2.959 -17.203 -5.598 1 87.62 54 TYR B O 1
ATOM 1293 N N . MET B 1 55 ? -0.795 -17.156 -4.871 1 91 55 MET B N 1
ATOM 1294 C CA . MET B 1 55 ? -1.09 -16.344 -3.691 1 91 55 MET B CA 1
ATOM 1295 C C . MET B 1 55 ? -0.42 -14.977 -3.789 1 91 55 MET B C 1
ATOM 1297 O O . MET B 1 55 ? 0.286 -14.688 -4.758 1 91 55 MET B O 1
ATOM 1301 N N . CYS B 1 56 ? -0.827 -14.18 -2.863 1 91.62 56 CYS B N 1
ATOM 1302 C CA . CYS B 1 56 ? -0.238 -12.844 -2.824 1 91.62 56 CYS B CA 1
ATOM 1303 C C . CYS B 1 56 ? 0.604 -12.656 -1.568 1 91.62 56 CYS B C 1
ATOM 1305 O O . CYS B 1 56 ? 0.12 -12.859 -0.454 1 91.62 56 CYS B O 1
ATOM 1307 N N . LEU B 1 57 ? 1.865 -12.367 -1.805 1 93.56 57 LEU B N 1
ATOM 1308 C CA . LEU B 1 57 ? 2.736 -11.992 -0.698 1 93.56 57 LEU B CA 1
ATOM 1309 C C . LEU B 1 57 ? 2.656 -10.492 -0.433 1 93.56 57 LEU B C 1
ATOM 1311 O O . LEU B 1 57 ? 2.85 -9.68 -1.345 1 93.56 57 LEU B O 1
ATOM 1315 N N . ILE B 1 58 ? 2.277 -10.102 0.813 1 94.06 58 ILE B N 1
ATOM 1316 C CA . ILE B 1 58 ? 2.215 -8.695 1.205 1 94.06 58 ILE B CA 1
ATOM 1317 C C . ILE B 1 58 ? 3.27 -8.414 2.271 1 94.06 58 ILE B C 1
ATOM 1319 O O . ILE B 1 58 ? 3.377 -9.141 3.26 1 94.06 58 ILE B O 1
ATOM 1323 N N . ARG B 1 59 ? 4.027 -7.434 2.076 1 95.94 59 ARG B N 1
ATOM 1324 C CA . ARG B 1 59 ? 5.031 -7 3.041 1 95.94 59 ARG B CA 1
ATOM 1325 C C . ARG B 1 59 ? 4.789 -5.555 3.469 1 95.94 59 ARG B C 1
ATOM 1327 O O . ARG B 1 59 ? 4.434 -4.711 2.646 1 95.94 59 ARG B O 1
ATOM 1334 N N . ALA B 1 60 ? 4.895 -5.324 4.707 1 95.75 60 ALA B N 1
ATOM 1335 C CA . ALA B 1 60 ? 4.766 -3.98 5.262 1 95.75 60 ALA B CA 1
ATOM 1336 C C . ALA B 1 60 ? 6.035 -3.572 6.004 1 95.75 60 ALA B C 1
ATOM 1338 O O . ALA B 1 60 ? 6.656 -4.395 6.68 1 95.75 60 ALA B O 1
ATOM 1339 N N . GLN B 1 61 ? 6.363 -2.283 5.84 1 96.5 61 GLN B N 1
ATOM 1340 C CA . GLN B 1 61 ? 7.578 -1.801 6.492 1 96.5 61 GLN B CA 1
ATOM 1341 C C . GLN B 1 61 ? 7.422 -0.349 6.934 1 96.5 61 GLN B C 1
ATOM 1343 O O . GLN B 1 61 ? 6.895 0.48 6.191 1 96.5 61 GLN B O 1
ATOM 1348 N N . SER B 1 62 ? 7.836 -0.04 8.117 1 94.94 62 SER B N 1
ATOM 1349 C CA . SER B 1 62 ? 8.047 1.311 8.625 1 94.94 62 SER B CA 1
ATOM 1350 C C . SER B 1 62 ? 9.258 1.371 9.547 1 94.94 62 SER B C 1
ATOM 1352 O O . SER B 1 62 ? 9.305 0.695 10.578 1 94.94 62 SER B O 1
ATOM 1354 N N . LYS B 1 63 ? 10.219 2.207 9.156 1 93.25 63 LYS B N 1
ATOM 1355 C CA . LYS B 1 63 ? 11.469 2.291 9.906 1 93.25 63 LYS B CA 1
ATOM 1356 C C . LYS B 1 63 ? 12.086 0.91 10.102 1 93.25 63 LYS B C 1
ATOM 1358 O O . LYS B 1 63 ? 12.391 0.217 9.125 1 93.25 63 LYS B O 1
ATOM 1363 N N . SER B 1 64 ? 12.156 0.471 11.344 1 93.25 64 SER B N 1
ATOM 1364 C CA . SER B 1 64 ? 12.828 -0.794 11.609 1 93.25 64 SER B CA 1
ATOM 1365 C C . SER B 1 64 ? 11.836 -1.952 11.656 1 93.25 64 SER B C 1
ATOM 1367 O O . SER B 1 64 ? 12.234 -3.117 11.703 1 93.25 64 SER B O 1
ATOM 1369 N N . GLN B 1 65 ? 10.586 -1.672 11.57 1 95.25 65 GLN B N 1
ATOM 1370 C CA . GLN B 1 65 ? 9.562 -2.715 11.648 1 95.25 65 GLN B CA 1
ATOM 1371 C C . GLN B 1 65 ? 9.25 -3.273 10.266 1 95.25 65 GLN B C 1
ATOM 1373 O O . GLN B 1 65 ? 8.992 -2.518 9.328 1 95.25 65 GLN B O 1
ATOM 1378 N N . LYS B 1 66 ? 9.312 -4.605 10.172 1 97.19 66 LYS B N 1
ATOM 1379 C CA . LYS B 1 66 ? 8.984 -5.309 8.93 1 97.19 66 LYS B CA 1
ATOM 1380 C C . LYS B 1 66 ? 8.117 -6.531 9.203 1 97.19 66 LYS B C 1
ATOM 1382 O O . LYS B 1 66 ? 8.438 -7.352 10.062 1 97.19 66 LYS B O 1
ATOM 1387 N N . ILE B 1 67 ? 7.074 -6.586 8.484 1 97.81 67 ILE B N 1
ATOM 1388 C CA . ILE B 1 67 ? 6.184 -7.734 8.625 1 97.81 67 ILE B CA 1
ATOM 1389 C C . ILE B 1 67 ? 5.715 -8.195 7.25 1 97.81 67 ILE B C 1
ATOM 1391 O O . ILE B 1 67 ? 5.781 -7.438 6.277 1 97.81 67 ILE B O 1
ATOM 1395 N N . SER B 1 68 ? 5.234 -9.477 7.195 1 97.5 68 SER B N 1
ATOM 1396 C CA . SER B 1 68 ? 4.711 -10.008 5.941 1 97.5 68 SER B CA 1
ATOM 1397 C C . SER B 1 68 ? 3.572 -10.992 6.191 1 97.5 68 SER B C 1
ATOM 1399 O O . SER B 1 68 ? 3.387 -11.461 7.316 1 97.5 68 SER B O 1
ATOM 1401 N N . THR B 1 69 ? 2.777 -11.188 5.207 1 96.5 69 THR B N 1
ATOM 1402 C CA . THR B 1 69 ? 1.727 -12.195 5.223 1 96.5 69 THR B CA 1
ATOM 1403 C C . THR B 1 69 ? 1.465 -12.727 3.816 1 96.5 69 THR B C 1
ATOM 1405 O O . THR B 1 69 ? 1.857 -12.102 2.828 1 96.5 69 THR B O 1
ATOM 1408 N N . VAL B 1 70 ? 0.953 -13.938 3.738 1 94.81 70 VAL B N 1
ATOM 1409 C CA . VAL B 1 70 ? 0.52 -14.523 2.475 1 94.81 70 VAL B CA 1
ATOM 1410 C C . VAL B 1 70 ? -1.005 -14.594 2.432 1 94.81 70 VAL B C 1
ATOM 1412 O O . VAL B 1 70 ? -1.636 -15.086 3.369 1 94.81 70 VAL B O 1
ATOM 1415 N N . VAL B 1 71 ? -1.531 -14.07 1.383 1 93.81 71 VAL B N 1
ATOM 1416 C CA . VAL B 1 71 ? -2.982 -14.016 1.243 1 93.81 71 VAL B CA 1
ATOM 1417 C C . VAL B 1 71 ? -3.422 -14.906 0.083 1 93.81 71 VAL B C 1
ATOM 1419 O O . VAL B 1 71 ? -2.918 -14.773 -1.035 1 93.81 71 VAL B O 1
ATOM 1422 N N . ARG B 1 72 ? -4.371 -15.844 0.36 1 90.81 72 ARG B N 1
ATOM 1423 C CA . ARG B 1 72 ? -4.953 -16.688 -0.677 1 90.81 72 ARG B CA 1
ATOM 1424 C C . ARG B 1 72 ? -6.027 -15.938 -1.458 1 90.81 72 ARG B C 1
ATOM 1426 O O . ARG B 1 72 ? -6.617 -14.984 -0.949 1 90.81 72 ARG B O 1
ATOM 1433 N N . GLN B 1 73 ? -6.262 -16.391 -2.607 1 86 73 GLN B N 1
ATOM 1434 C CA . GLN B 1 73 ? -7.227 -15.758 -3.498 1 86 73 GLN B CA 1
ATOM 1435 C C . GLN B 1 73 ? -8.578 -15.602 -2.814 1 86 73 GLN B C 1
ATOM 1437 O O . GLN B 1 73 ? -9.234 -14.562 -2.955 1 86 73 GLN B O 1
ATOM 1442 N N . GLU B 1 74 ? -8.984 -16.609 -2.07 1 87.44 74 GLU B N 1
ATOM 1443 C CA . GLU B 1 74 ? -10.289 -16.594 -1.43 1 87.44 74 GLU B CA 1
ATOM 1444 C C . GLU B 1 74 ? -10.344 -15.57 -0.298 1 87.44 74 GLU B C 1
ATOM 1446 O O . GLU B 1 74 ? -11.43 -15.125 0.087 1 87.44 74 GLU B O 1
ATOM 1451 N N . ASP B 1 75 ? -9.234 -15.156 0.196 1 89.88 75 ASP B N 1
ATOM 1452 C CA . ASP B 1 75 ? -9.18 -14.266 1.351 1 89.88 75 ASP B CA 1
ATOM 1453 C C . ASP B 1 75 ? -8.914 -12.82 0.921 1 89.88 75 ASP B C 1
ATOM 1455 O O . ASP B 1 75 ? -8.953 -11.906 1.745 1 89.88 75 ASP B O 1
ATOM 1459 N N . VAL B 1 76 ? -8.773 -12.648 -0.307 1 86.31 76 VAL B N 1
ATOM 1460 C CA . VAL B 1 76 ? -8.367 -11.352 -0.828 1 86.31 76 VAL B CA 1
ATOM 1461 C C . VAL B 1 76 ? -9.453 -10.312 -0.537 1 86.31 76 VAL B C 1
ATOM 1463 O O . VAL B 1 76 ? -9.164 -9.242 -0.003 1 86.31 76 VAL B O 1
ATOM 1466 N N . PRO B 1 77 ? -10.695 -10.672 -0.839 1 84.56 77 PRO B N 1
ATOM 1467 C CA . PRO B 1 77 ? -11.719 -9.656 -0.582 1 84.56 77 PRO B CA 1
ATOM 1468 C C . PRO B 1 77 ? -11.766 -9.234 0.884 1 84.56 77 PRO B C 1
ATOM 1470 O O . PRO B 1 77 ? -11.898 -8.039 1.181 1 84.56 77 PRO B O 1
ATOM 1473 N N . ALA B 1 78 ? -11.656 -10.172 1.725 1 86.62 78 ALA B N 1
ATOM 1474 C CA . ALA B 1 78 ? -11.688 -9.875 3.154 1 86.62 78 ALA B CA 1
ATOM 1475 C C . ALA B 1 78 ? -10.484 -9.031 3.57 1 86.62 78 ALA B C 1
ATOM 1477 O O . ALA B 1 78 ? -10.625 -8.078 4.344 1 86.62 78 ALA B O 1
ATOM 1478 N N . MET B 1 79 ? -9.406 -9.398 3.105 1 87.94 79 MET B N 1
ATOM 1479 C CA . MET B 1 79 ? -8.18 -8.672 3.428 1 87.94 79 MET B CA 1
ATOM 1480 C C . MET B 1 79 ? -8.234 -7.246 2.895 1 87.94 79 MET B C 1
ATOM 1482 O O . MET B 1 79 ? -7.871 -6.301 3.598 1 87.94 79 MET B O 1
ATOM 1486 N N . MET B 1 80 ? -8.711 -7.113 1.722 1 83.69 80 MET B N 1
ATOM 1487 C CA . MET B 1 80 ? -8.789 -5.793 1.106 1 83.69 80 MET B CA 1
ATOM 1488 C C . MET B 1 80 ? -9.789 -4.906 1.841 1 83.69 80 MET B C 1
ATOM 1490 O O . MET B 1 80 ? -9.578 -3.703 1.979 1 83.69 80 MET B O 1
ATOM 1494 N N . GLY B 1 81 ? -10.852 -5.531 2.25 1 83.62 81 GLY B N 1
ATOM 1495 C CA . GLY B 1 81 ? -11.828 -4.801 3.043 1 83.62 81 GLY B CA 1
ATOM 1496 C C . GLY B 1 81 ? -11.25 -4.258 4.34 1 83.62 81 GLY B C 1
ATOM 1497 O O . GLY B 1 81 ? -11.484 -3.102 4.695 1 83.62 81 GLY B O 1
ATOM 1498 N N . MET B 1 82 ? -10.531 -5.07 4.992 1 83 82 MET B N 1
ATOM 1499 C CA . MET B 1 82 ? -9.914 -4.664 6.254 1 83 82 MET B CA 1
ATOM 1500 C C . MET B 1 82 ? -8.844 -3.607 6.02 1 83 82 MET B C 1
ATOM 1502 O O . MET B 1 82 ? -8.75 -2.635 6.773 1 83 82 MET B O 1
ATOM 1506 N N . TYR B 1 83 ? -8.156 -3.785 4.977 1 80 83 TYR B N 1
ATOM 1507 C CA . TYR B 1 83 ? -7.105 -2.832 4.625 1 80 83 TYR B CA 1
ATOM 1508 C C . TYR B 1 83 ? -7.703 -1.474 4.273 1 80 83 TYR B C 1
ATOM 1510 O O . TYR B 1 83 ? -7.176 -0.434 4.68 1 80 83 TYR B O 1
ATOM 1518 N N . SER B 1 84 ? -8.75 -1.551 3.578 1 81.69 84 SER B N 1
ATOM 1519 C CA . SER B 1 84 ? -9.414 -0.308 3.201 1 81.69 84 SER B CA 1
ATOM 1520 C C . SER B 1 84 ? -9.891 0.458 4.43 1 81.69 84 SER B C 1
ATOM 1522 O O . SER B 1 84 ? -9.727 1.677 4.512 1 81.69 84 SER B O 1
ATOM 1524 N N . GLN B 1 85 ? -10.5 -0.225 5.301 1 81.19 85 GLN B N 1
ATOM 1525 C CA . GLN B 1 85 ? -10.977 0.39 6.535 1 81.19 85 GLN B CA 1
ATOM 1526 C C . GLN B 1 85 ? -9.82 0.982 7.336 1 81.19 85 GLN B C 1
ATOM 1528 O O . GLN B 1 85 ? -9.93 2.094 7.859 1 81.19 85 GLN B O 1
ATOM 1533 N N . PHE B 1 86 ? -8.852 0.279 7.395 1 78.38 86 PHE B N 1
ATOM 1534 C CA . PHE B 1 86 ? -7.652 0.711 8.102 1 78.38 86 PHE B CA 1
ATOM 1535 C C . PHE B 1 86 ? -7.094 1.99 7.488 1 78.38 86 PHE B C 1
ATOM 1537 O O . PHE B 1 86 ? -6.77 2.939 8.203 1 78.38 86 PHE B O 1
ATOM 1544 N N . MET B 1 87 ? -6.984 1.975 6.199 1 76.88 87 MET B N 1
ATOM 1545 C CA . MET B 1 87 ? -6.398 3.113 5.5 1 76.88 87 MET B CA 1
ATOM 1546 C C . MET B 1 87 ? -7.262 4.359 5.664 1 76.88 87 MET B C 1
ATOM 1548 O O . MET B 1 87 ? -6.742 5.465 5.805 1 76.88 87 MET B O 1
ATOM 1552 N N . LYS B 1 88 ? -8.516 4.086 5.664 1 77.81 88 LYS B N 1
ATOM 1553 C CA . LYS B 1 88 ? -9.445 5.188 5.906 1 77.81 88 LYS B CA 1
ATOM 1554 C C . LYS B 1 88 ? -9.227 5.797 7.289 1 77.81 88 LYS B C 1
ATOM 1556 O O . LYS B 1 88 ? -9.211 7.02 7.438 1 77.81 88 LYS B O 1
ATOM 1561 N N . SER B 1 89 ? -9.07 4.996 8.195 1 78.88 89 SER B N 1
ATOM 1562 C CA . SER B 1 89 ? -8.875 5.449 9.57 1 78.88 89 SER B CA 1
ATOM 1563 C C . SER B 1 89 ? -7.559 6.203 9.719 1 78.88 89 SER B C 1
ATOM 1565 O O . SER B 1 89 ? -7.5 7.23 10.398 1 78.88 89 SER B O 1
ATOM 1567 N N . LYS B 1 90 ? -6.523 5.738 9.117 1 75.31 90 LYS B N 1
ATOM 1568 C CA . LYS B 1 90 ? -5.207 6.367 9.195 1 75.31 90 LYS B CA 1
ATOM 1569 C C . LYS B 1 90 ? -5.211 7.742 8.539 1 75.31 90 LYS B C 1
ATOM 1571 O O . LYS B 1 90 ? -4.574 8.672 9.039 1 75.31 90 LYS B O 1
ATOM 1576 N N . MET B 1 91 ? -5.957 7.766 7.578 1 75.5 91 MET B N 1
ATOM 1577 C CA . MET B 1 91 ? -6.004 9.023 6.828 1 75.5 91 MET B CA 1
ATOM 1578 C C . MET B 1 91 ? -6.906 10.031 7.527 1 75.5 91 MET B C 1
ATOM 1580 O O . MET B 1 91 ? -6.781 11.242 7.301 1 75.5 91 MET B O 1
ATOM 1584 N N . ASP B 1 92 ? -7.828 9.547 8.32 1 72.44 92 ASP B N 1
ATOM 1585 C CA . ASP B 1 92 ? -8.641 10.43 9.148 1 72.44 92 ASP B CA 1
ATOM 1586 C C . ASP B 1 92 ? -7.785 11.172 10.172 1 72.44 92 ASP B C 1
ATOM 1588 O O . ASP B 1 92 ? -8.156 12.242 10.641 1 72.44 92 ASP B O 1
ATOM 1592 N N . GLY B 1 93 ? -6.703 10.648 10.516 1 68.81 93 GLY B N 1
ATOM 1593 C CA . GLY B 1 93 ? -5.805 11.258 11.484 1 68.81 93 GLY B CA 1
ATOM 1594 C C . GLY B 1 93 ? -5.059 12.461 10.938 1 68.81 93 GLY B C 1
ATOM 1595 O O . GLY B 1 93 ? -4.219 13.047 11.625 1 68.81 93 GLY B O 1
ATOM 1596 N N . LEU B 1 94 ? -5.371 12.773 9.727 1 71.12 94 LEU B N 1
ATOM 1597 C CA . LEU B 1 94 ? -4.723 13.906 9.086 1 71.12 94 LEU B CA 1
ATOM 1598 C C . LEU B 1 94 ? -5.297 15.227 9.602 1 71.12 94 L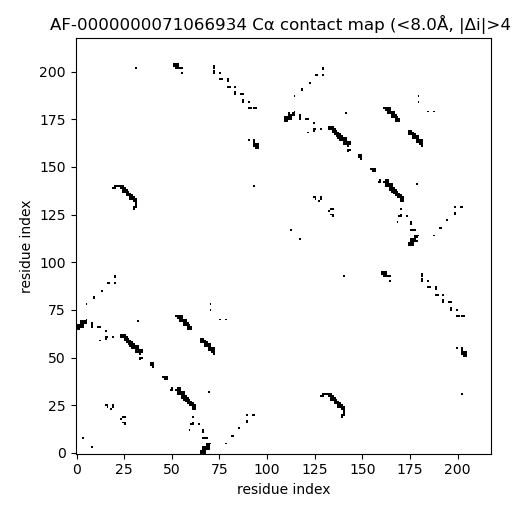EU B C 1
ATOM 1600 O O . LEU B 1 94 ? -4.734 16.297 9.352 1 71.12 94 LEU B O 1
ATOM 1604 N N . LYS B 1 95 ? -6.387 15.039 10.414 1 67.81 95 LYS B N 1
ATOM 1605 C CA . LYS B 1 95 ? -6.945 16.219 11.062 1 67.81 95 LYS B CA 1
ATOM 1606 C C . LYS B 1 95 ? -6.137 16.609 12.297 1 67.81 95 LYS B C 1
ATOM 1608 O O . LYS B 1 95 ? -5.641 15.734 13.016 1 67.81 95 LYS B O 1
ATOM 1613 N N . ARG B 1 96 ? -5.703 17.859 12.359 1 60.41 96 ARG B N 1
ATOM 1614 C CA . ARG B 1 96 ? -4.977 18.359 13.523 1 60.41 96 ARG B CA 1
ATOM 1615 C C . ARG B 1 96 ? -5.762 18.109 14.805 1 60.41 96 ARG B C 1
ATOM 1617 O O . ARG B 1 96 ? -6.961 18.375 14.867 1 60.41 96 ARG B O 1
ATOM 1624 N N . VAL B 1 97 ? -5.309 17.125 15.453 1 55.09 97 VAL B N 1
ATOM 1625 C CA . VAL B 1 97 ? -5.961 16.938 16.75 1 55.09 97 VAL B CA 1
ATOM 1626 C C . VAL B 1 97 ? -5.707 18.141 17.641 1 55.09 97 VAL B C 1
ATOM 1628 O O . VAL B 1 97 ? -4.559 18.562 17.812 1 55.09 97 VAL B O 1
ATOM 1631 N N . LYS B 1 98 ? -6.727 19 17.672 1 53.31 98 LYS B N 1
ATOM 1632 C CA . LYS B 1 98 ? -6.656 20.141 18.578 1 53.31 98 LYS B CA 1
ATOM 1633 C C . LYS B 1 98 ? -6.195 19.703 19.969 1 53.31 98 LYS B C 1
ATOM 1635 O O . LYS B 1 98 ? -6.707 18.719 20.516 1 53.31 98 LYS B O 1
ATOM 1640 N N . LYS B 1 99 ? -4.965 19.891 20.203 1 51.06 99 LYS B N 1
ATOM 1641 C CA . LYS B 1 99 ?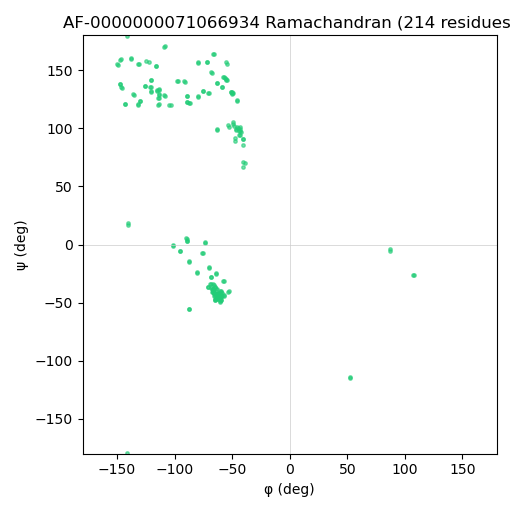 -4.52 19.688 21.578 1 51.06 99 LYS B CA 1
ATOM 1642 C C . LYS B 1 99 ? -5.488 20.312 22.578 1 51.06 99 LYS B C 1
ATOM 1644 O O . LYS B 1 99 ? -5.844 21.484 22.438 1 51.06 99 LYS B O 1
ATOM 1649 N N . VAL B 1 100 ? -6.336 19.5 23.016 1 47.94 100 VAL B N 1
ATOM 1650 C CA . VAL B 1 100 ? -7.203 20 24.094 1 47.94 100 VAL B CA 1
ATOM 1651 C C . VAL B 1 100 ? -6.367 20.734 25.141 1 47.94 100 VAL B C 1
ATOM 1653 O O . VAL B 1 100 ? -5.336 20.219 25.578 1 47.94 100 VAL B O 1
ATOM 1656 N N . LYS B 1 101 ? -6.352 22.031 25.125 1 44.56 101 LYS B N 1
ATOM 1657 C CA . LYS B 1 101 ? -5.777 22.875 26.156 1 44.56 101 LYS B CA 1
ATOM 1658 C C . LYS B 1 101 ? -6.094 22.328 27.547 1 44.56 101 LYS B C 1
ATOM 1660 O O . LYS B 1 101 ? -7.258 22.109 27.891 1 44.56 101 LYS B O 1
ATOM 1665 N N . SER B 1 102 ? -5.273 21.516 28.078 1 46.62 102 SER B N 1
ATOM 1666 C CA . SER B 1 102 ? -5.469 21.141 29.469 1 46.62 102 SER B CA 1
ATOM 1667 C C . SER B 1 102 ? -5.68 22.359 30.359 1 46.62 102 SER B C 1
ATOM 1669 O O . SER B 1 102 ? -4.945 23.344 30.25 1 46.62 102 SER B O 1
ATOM 1671 N N . LYS B 1 103 ? -6.871 22.609 30.797 1 44.41 103 LYS B N 1
ATOM 1672 C CA . LYS B 1 103 ? -7.188 23.656 31.766 1 44.41 103 LYS B CA 1
ATOM 1673 C C . LYS B 1 103 ? -6.172 23.672 32.906 1 44.41 103 LYS B C 1
ATOM 1675 O O . LYS B 1 103 ? -5.934 22.656 33.562 1 44.41 103 LYS B O 1
ATOM 1680 N N . ALA B 1 104 ? -5.195 24.469 33 1 41.69 104 ALA B N 1
ATOM 1681 C CA . ALA B 1 104 ? -4.348 24.688 34.156 1 41.69 104 ALA B CA 1
ATOM 1682 C C . ALA B 1 104 ? -5.184 24.797 35.438 1 41.69 104 ALA B C 1
ATOM 1684 O O . ALA B 1 104 ? -6.129 25.578 35.5 1 41.69 104 ALA B O 1
ATOM 1685 N N . LYS B 1 105 ? -5.316 23.797 36.156 1 43.97 105 LYS B N 1
ATOM 1686 C CA . LYS B 1 105 ? -5.887 23.938 37.5 1 43.97 105 LYS B CA 1
ATOM 1687 C C . LYS B 1 105 ? -5.223 25.094 38.25 1 43.97 105 LYS B C 1
ATOM 1689 O O . LYS B 1 105 ? -4 25.109 38.406 1 43.97 105 LYS B O 1
ATOM 1694 N N . ALA B 1 106 ? -5.723 26.359 38.219 1 41.91 106 ALA B N 1
ATOM 1695 C CA . ALA B 1 106 ? -5.352 27.469 39.094 1 41.91 106 ALA B CA 1
ATOM 1696 C C . ALA B 1 106 ? -5.168 26.984 40.531 1 41.91 106 ALA B C 1
ATOM 1698 O O . ALA B 1 106 ? -6.125 26.547 41.188 1 41.91 106 ALA B O 1
ATOM 1699 N N . THR B 1 107 ? -4.191 26.188 40.812 1 42.28 107 THR B N 1
ATOM 1700 C CA . THR B 1 107 ? -3.982 26.016 42.219 1 42.28 107 THR B CA 1
ATOM 1701 C C . THR B 1 107 ? -3.949 27.375 42.938 1 42.28 107 THR B C 1
ATOM 1703 O O . THR B 1 107 ? -3.234 28.281 42.5 1 42.28 107 THR B O 1
ATOM 1706 N N . LYS B 1 108 ? -5.047 27.797 43.625 1 41.41 108 LYS B N 1
ATOM 1707 C CA . LYS B 1 108 ? -5.145 28.828 44.656 1 41.41 108 LYS B CA 1
ATOM 1708 C C . LYS B 1 108 ? -3.963 28.766 45.625 1 41.41 108 LYS B C 1
ATOM 1710 O O . LYS B 1 108 ? -3.703 27.719 46.219 1 41.41 108 LYS B O 1
ATOM 1715 N N . GLY B 1 109 ? -2.842 29.406 45.312 1 32.88 109 GLY B N 1
ATOM 1716 C CA . GLY B 1 109 ? -2.082 29.781 46.469 1 32.88 109 GLY B CA 1
ATOM 1717 C C . GLY B 1 109 ? -2.906 30.562 47.5 1 32.88 109 GLY B C 1
ATOM 1718 O O . GLY B 1 109 ? -3.926 31.156 47.156 1 32.88 109 GLY B O 1
#

Nearest PDB structures (foldseek):
  4uyk-assembly1_B  TM=8.673E-01  e=1.803E-07  Homo sapiens
  5aox-assembly1_B  TM=8.910E-01  e=3.877E-07  Homo sapiens
  5aox-assembly2_E  TM=8.773E-01  e=4.132E-07  Homo sapiens
  1e8o-assembly1_D  TM=8.910E-01  e=1.004E-05  Homo sapiens
  7obr-assembly1_t  TM=8.589E-01  e=3.164E-05  Canis lupus familiaris

Radius of gyration: 22.31 Å; Cα contacts (8 Å, |Δi|>4): 334; chains: 2; bounding box: 32×62×93 Å